Protein AF-A0A533WZ57-F1 (afdb_monomer_lite)

Radius of gyration: 39.85 Å; chains: 1; bounding box: 89×53×100 Å

Structure (mmCIF, N/CA/C/O backbone):
data_AF-A0A533WZ57-F1
#
_entry.id   AF-A0A533WZ57-F1
#
loop_
_atom_site.group_PDB
_atom_site.id
_atom_site.type_symbol
_atom_site.label_atom_id
_atom_site.label_alt_id
_atom_site.label_comp_id
_atom_site.label_asym_id
_atom_site.label_entity_id
_atom_site.label_seq_id
_atom_site.pdbx_PDB_ins_code
_atom_site.Cartn_x
_atom_site.Cartn_y
_atom_site.Cartn_z
_atom_site.occupancy
_atom_site.B_iso_or_equiv
_atom_site.auth_seq_id
_atom_site.auth_comp_id
_atom_site.auth_asym_id
_atom_site.auth_atom_id
_atom_site.pdbx_PDB_model_num
ATOM 1 N N . MET A 1 1 ? -12.011 -27.201 -66.654 1.00 45.84 1 MET A N 1
ATOM 2 C CA . MET A 1 1 ? -12.816 -26.398 -65.705 1.00 45.84 1 MET A CA 1
ATOM 3 C C . MET A 1 1 ? -12.601 -26.905 -64.277 1.00 45.84 1 MET A C 1
ATOM 5 O O . MET A 1 1 ? -13.487 -27.532 -63.718 1.00 45.84 1 MET A O 1
ATOM 9 N N . SER A 1 2 ? -11.417 -26.709 -63.690 1.00 48.34 2 SER A N 1
ATOM 10 C CA . SER A 1 2 ? -11.127 -27.267 -62.351 1.00 48.34 2 SER A CA 1
ATOM 11 C C . SER A 1 2 ? -10.114 -26.475 -61.516 1.00 48.34 2 SER A C 1
ATOM 13 O O . SER A 1 2 ? -9.868 -26.845 -60.375 1.00 48.34 2 SER A O 1
ATOM 15 N N . ALA A 1 3 ? -9.565 -25.366 -62.024 1.00 49.75 3 ALA A N 1
ATOM 16 C CA . ALA A 1 3 ? -8.555 -24.583 -61.303 1.00 49.75 3 ALA A CA 1
ATOM 17 C C . ALA A 1 3 ? -9.114 -23.351 -60.558 1.00 49.75 3 ALA A C 1
ATOM 19 O O . ALA A 1 3 ? -8.434 -22.805 -59.697 1.00 49.75 3 ALA A O 1
ATOM 20 N N . GLU A 1 4 ? -10.351 -22.923 -60.831 1.00 46.50 4 GLU A N 1
ATOM 21 C CA . GLU A 1 4 ? -10.874 -21.643 -60.314 1.00 46.50 4 GLU A CA 1
ATOM 22 C C . GLU A 1 4 ? -11.663 -21.770 -58.996 1.00 46.50 4 GLU A C 1
ATOM 24 O O . GLU A 1 4 ? -11.779 -20.804 -58.246 1.00 46.50 4 GLU A O 1
ATOM 29 N N . PHE A 1 5 ? -12.126 -22.972 -58.631 1.00 45.19 5 PHE A N 1
ATOM 30 C CA . PHE A 1 5 ? -12.874 -23.195 -57.382 1.00 45.19 5 PHE A CA 1
ATOM 31 C C . PHE A 1 5 ? -11.985 -23.390 -56.142 1.00 45.19 5 PHE A C 1
ATOM 33 O O . PHE A 1 5 ? -12.458 -23.237 -55.016 1.00 45.19 5 PHE A O 1
ATOM 40 N N . ALA A 1 6 ? -10.693 -23.681 -56.318 1.00 48.91 6 ALA A N 1
ATOM 41 C CA . ALA A 1 6 ? -9.772 -23.899 -55.199 1.00 48.91 6 ALA A CA 1
ATOM 42 C C . ALA A 1 6 ? -9.337 -22.589 -54.509 1.00 48.91 6 ALA A C 1
ATOM 44 O O . ALA A 1 6 ? -9.026 -22.589 -53.320 1.00 48.91 6 ALA A O 1
ATOM 45 N N . ILE A 1 7 ? -9.358 -21.458 -55.223 1.00 49.91 7 ILE A N 1
ATOM 46 C CA . ILE A 1 7 ? -8.881 -20.166 -54.700 1.00 49.91 7 ILE A CA 1
ATOM 47 C C . ILE A 1 7 ? -9.955 -19.475 -53.836 1.00 49.91 7 ILE A C 1
ATOM 49 O O . ILE A 1 7 ? -9.633 -18.764 -52.886 1.00 49.91 7 ILE A O 1
ATOM 53 N N . ILE A 1 8 ? -11.240 -19.743 -54.090 1.00 49.16 8 ILE A N 1
ATOM 54 C CA . ILE A 1 8 ? -12.362 -19.111 -53.372 1.00 49.16 8 ILE A CA 1
ATOM 55 C C . ILE A 1 8 ? -12.674 -19.828 -52.042 1.00 49.16 8 ILE A C 1
ATOM 57 O O . ILE A 1 8 ? -13.099 -19.189 -51.084 1.00 49.16 8 ILE A O 1
ATOM 61 N N . ALA A 1 9 ? -12.393 -21.130 -51.922 1.00 50.00 9 ALA A N 1
ATOM 62 C CA . ALA A 1 9 ? -12.595 -21.867 -50.669 1.00 50.00 9 ALA A CA 1
ATOM 63 C C . ALA A 1 9 ? -11.507 -21.586 -49.605 1.00 50.00 9 ALA A C 1
ATOM 65 O O . ALA A 1 9 ? -11.772 -21.692 -48.407 1.00 50.00 9 ALA A O 1
ATOM 66 N N . GLY A 1 10 ? -10.295 -21.188 -50.016 1.00 48.03 10 GLY A N 1
ATOM 67 C CA . GLY A 1 10 ? -9.185 -20.883 -49.100 1.00 48.03 10 GLY A CA 1
ATOM 68 C C . GLY A 1 10 ? -9.279 -19.514 -48.408 1.00 48.03 10 GLY A C 1
ATOM 69 O O . GLY A 1 10 ? -8.787 -19.347 -47.291 1.00 48.03 10 GLY A O 1
ATOM 70 N N . SER A 1 11 ? -9.950 -18.536 -49.025 1.00 52.53 11 SER A N 1
ATOM 71 C CA . SER A 1 11 ? -10.064 -17.169 -48.491 1.00 52.53 11 SER A CA 1
ATOM 72 C C . SER A 1 11 ? -11.026 -17.064 -47.300 1.00 52.53 11 SER A C 1
ATOM 74 O O . SER A 1 11 ? -10.802 -16.255 -46.397 1.00 52.53 11 SER A O 1
ATOM 76 N N . SER A 1 12 ? -12.048 -17.923 -47.228 1.00 54.62 12 SER A N 1
ATOM 77 C CA . SER A 1 12 ? -13.029 -17.915 -46.134 1.00 54.62 12 SER A CA 1
ATOM 78 C C . SER A 1 12 ? -12.450 -18.431 -44.807 1.00 54.62 12 SER A C 1
ATOM 80 O O . SER A 1 12 ? -12.807 -17.924 -43.742 1.00 54.62 12 SER A O 1
ATOM 82 N N . LEU A 1 13 ? -11.514 -19.390 -44.851 1.00 53.75 13 LEU A N 1
ATOM 83 C CA . LEU A 1 13 ? -10.827 -19.893 -43.655 1.00 53.75 13 LEU A CA 1
ATOM 84 C C . LEU A 1 13 ? -9.793 -18.876 -43.138 1.00 53.75 13 LEU A C 1
ATOM 86 O O . LEU A 1 13 ? -9.717 -18.632 -41.935 1.00 53.75 13 LEU A O 1
ATOM 90 N N . ALA A 1 14 ? -9.066 -18.206 -44.042 1.00 57.91 14 ALA A N 1
ATOM 91 C CA . ALA A 1 14 ? -8.147 -17.121 -43.689 1.00 57.91 14 ALA A CA 1
ATOM 92 C C . ALA A 1 14 ? -8.884 -15.900 -43.101 1.00 57.91 14 ALA A C 1
ATOM 94 O O . ALA A 1 14 ? -8.442 -15.333 -42.100 1.00 57.91 14 ALA A O 1
ATOM 95 N N . GLY A 1 15 ? -10.043 -15.536 -43.663 1.00 58.50 15 GLY A N 1
ATOM 96 C CA . GLY A 1 15 ? -10.896 -14.461 -43.148 1.00 58.50 15 GLY A CA 1
ATOM 97 C C . GLY A 1 15 ? -11.454 -14.749 -41.751 1.00 58.50 15 GLY A C 1
ATOM 98 O O . GLY A 1 15 ? -11.427 -13.869 -40.891 1.00 58.50 15 GLY A O 1
ATOM 99 N N . ALA A 1 16 ? -11.882 -15.988 -41.482 1.00 59.47 16 ALA A N 1
ATOM 100 C CA . ALA A 1 16 ? -12.383 -16.398 -40.168 1.00 59.47 16 ALA A CA 1
ATOM 101 C C . ALA A 1 16 ? -11.280 -16.425 -39.092 1.00 59.47 16 ALA A C 1
ATOM 103 O O . ALA A 1 16 ? -11.490 -15.940 -37.978 1.00 59.47 16 ALA A O 1
ATOM 104 N N . ILE A 1 17 ? -10.082 -16.919 -39.429 1.00 58.59 17 ILE A N 1
ATOM 105 C CA . ILE A 1 17 ? -8.918 -16.901 -38.525 1.00 58.59 17 ILE A CA 1
ATOM 106 C C . ILE A 1 17 ? -8.473 -15.452 -38.255 1.00 58.59 17 ILE A C 1
ATOM 108 O O . ILE A 1 17 ? -8.195 -15.093 -37.109 1.00 58.59 17 ILE A O 1
ATOM 112 N N . SER A 1 18 ? -8.478 -14.591 -39.279 1.00 58.66 18 SER A N 1
ATOM 113 C CA . SER A 1 18 ? -8.131 -13.173 -39.141 1.00 58.66 18 SER A CA 1
ATOM 114 C C . SER A 1 18 ? -9.162 -12.400 -38.309 1.00 58.66 18 SER A C 1
ATOM 116 O O . SER A 1 18 ? -8.784 -11.588 -37.465 1.00 58.66 18 S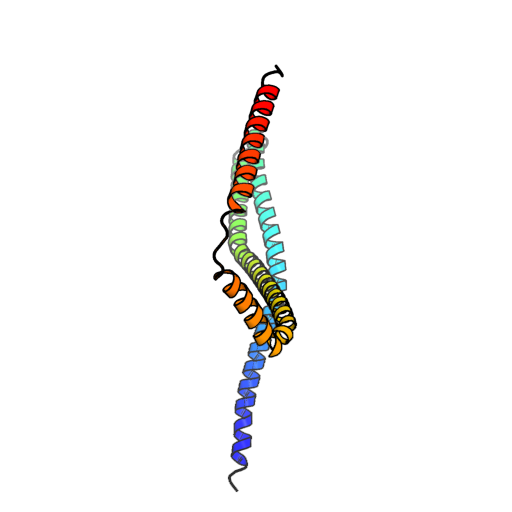ER A O 1
ATOM 118 N N . ALA A 1 19 ? -10.459 -12.677 -38.470 1.00 61.53 19 ALA A N 1
ATOM 119 C CA . ALA A 1 19 ? -11.512 -12.078 -37.651 1.00 61.53 19 ALA A CA 1
ATOM 120 C C . ALA A 1 19 ? -11.408 -12.512 -36.180 1.00 61.53 19 ALA A C 1
ATOM 122 O O . ALA A 1 19 ? -11.445 -11.662 -35.291 1.00 61.53 19 ALA A O 1
ATOM 123 N N . ALA A 1 20 ? -11.175 -13.803 -35.914 1.00 64.81 20 ALA A N 1
ATOM 124 C CA . ALA A 1 20 ? -10.957 -14.306 -34.557 1.00 64.81 20 ALA A CA 1
ATOM 125 C C . ALA A 1 20 ? -9.706 -13.685 -33.903 1.00 64.81 20 ALA A C 1
ATOM 127 O O . ALA A 1 20 ? -9.715 -13.354 -32.712 1.00 64.81 20 ALA A O 1
ATOM 128 N N . PHE A 1 21 ? -8.640 -13.462 -34.680 1.00 67.31 21 PHE A N 1
ATOM 129 C CA . PHE A 1 21 ? -7.423 -12.796 -34.217 1.00 67.31 21 PHE A CA 1
ATOM 130 C C . PHE A 1 21 ? -7.644 -11.300 -33.926 1.00 67.31 21 PHE A C 1
ATOM 132 O O . PHE A 1 21 ? -7.247 -10.820 -32.861 1.00 67.31 21 PHE A O 1
ATOM 139 N N . ILE A 1 22 ? -8.348 -10.572 -34.802 1.00 70.50 22 ILE A N 1
ATOM 140 C CA . ILE A 1 22 ? -8.711 -9.155 -34.602 1.00 70.50 22 ILE A CA 1
ATOM 141 C C . ILE A 1 22 ? -9.661 -8.995 -33.402 1.00 70.50 22 ILE A C 1
ATOM 143 O O . ILE A 1 22 ? -9.507 -8.076 -32.589 1.00 70.50 22 ILE A O 1
ATOM 147 N N . GLU A 1 23 ? -10.613 -9.911 -33.217 1.00 67.56 23 GLU A N 1
ATOM 148 C CA . GLU A 1 23 ? -11.517 -9.906 -32.066 1.00 67.56 23 GLU A CA 1
ATOM 149 C C . GLU A 1 23 ? -10.766 -10.195 -30.755 1.00 67.56 23 GLU A C 1
ATOM 151 O O . GLU A 1 23 ? -11.017 -9.561 -29.727 1.00 67.56 23 GLU A O 1
ATOM 156 N N . ARG A 1 24 ? -9.792 -11.113 -30.766 1.00 70.06 24 ARG A N 1
ATOM 157 C CA . ARG A 1 24 ? -8.932 -11.377 -29.602 1.00 70.06 24 ARG A CA 1
ATOM 158 C C . ARG A 1 24 ? -8.034 -10.179 -29.279 1.00 70.06 24 ARG A C 1
AT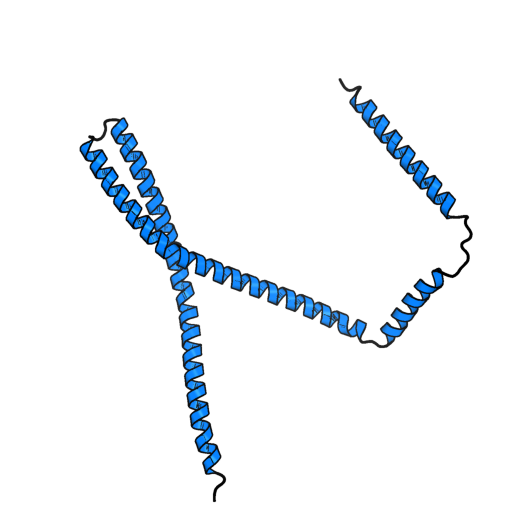OM 160 O O . ARG A 1 24 ? -7.938 -9.787 -28.118 1.00 70.06 24 ARG A O 1
ATOM 167 N N . MET A 1 25 ? -7.447 -9.542 -30.288 1.00 69.00 25 MET A N 1
ATOM 168 C CA . MET A 1 25 ? -6.566 -8.383 -30.111 1.00 69.00 25 MET A CA 1
ATOM 169 C C . MET A 1 25 ? -7.328 -7.139 -29.627 1.00 69.00 25 MET A C 1
ATOM 171 O O . MET A 1 25 ? -6.874 -6.431 -28.726 1.00 69.00 25 MET A O 1
ATOM 175 N N . SER A 1 26 ? -8.530 -6.893 -30.156 1.00 68.62 26 SER A N 1
ATOM 176 C CA . SER A 1 26 ? -9.387 -5.791 -29.701 1.00 68.62 26 SER A CA 1
ATOM 177 C C . SER A 1 26 ? -9.902 -5.995 -28.269 1.00 68.62 26 SER A C 1
ATOM 179 O O . SER A 1 26 ? -9.993 -5.021 -27.516 1.00 68.62 26 SER A O 1
ATOM 181 N N . ARG A 1 27 ? -10.165 -7.243 -27.847 1.00 67.88 27 ARG A N 1
ATOM 182 C CA . ARG A 1 27 ? -10.477 -7.589 -26.448 1.00 67.88 27 ARG A CA 1
ATOM 183 C C . ARG A 1 27 ? -9.308 -7.292 -25.513 1.00 67.88 27 ARG A C 1
ATOM 185 O O . ARG A 1 27 ? -9.513 -6.612 -24.510 1.00 67.88 27 ARG A O 1
ATOM 192 N N . LEU A 1 28 ? -8.092 -7.706 -25.867 1.00 66.75 28 LEU A N 1
ATOM 193 C CA . LEU A 1 28 ? -6.883 -7.405 -25.088 1.00 66.75 28 LEU A CA 1
ATOM 194 C C . LEU A 1 28 ? -6.654 -5.891 -24.959 1.00 66.75 28 LEU A C 1
ATOM 196 O O . LEU A 1 28 ? -6.462 -5.392 -23.852 1.00 66.75 28 LEU A O 1
ATOM 200 N N . ARG A 1 29 ? -6.814 -5.140 -26.057 1.00 62.50 29 ARG A N 1
ATOM 201 C CA . ARG A 1 29 ? -6.693 -3.671 -26.065 1.00 62.50 29 ARG A CA 1
ATOM 202 C C . ARG A 1 29 ? -7.796 -2.973 -25.245 1.00 62.50 29 ARG A C 1
ATOM 204 O O . ARG A 1 29 ? -7.555 -1.925 -24.648 1.00 62.50 29 ARG A O 1
ATOM 211 N N . ARG A 1 30 ? -9.017 -3.529 -25.176 1.00 61.22 30 ARG A N 1
ATOM 212 C CA . ARG A 1 30 ? -10.096 -3.023 -24.294 1.00 61.22 30 ARG A CA 1
ATOM 213 C C . ARG A 1 30 ? -9.830 -3.314 -22.821 1.00 61.22 30 ARG A C 1
ATOM 215 O O . ARG A 1 30 ? -10.096 -2.444 -21.996 1.00 61.22 30 ARG A O 1
ATOM 222 N N . ILE A 1 31 ? -9.331 -4.506 -22.495 1.00 60.25 31 ILE A N 1
ATOM 223 C CA . ILE A 1 31 ? -8.927 -4.863 -21.129 1.00 60.25 31 ILE A CA 1
ATOM 224 C C . ILE A 1 31 ? -7.832 -3.893 -20.687 1.00 60.25 31 ILE A C 1
ATOM 226 O O . ILE A 1 31 ? -7.977 -3.235 -19.663 1.00 60.25 31 ILE A O 1
ATOM 230 N N . GLU A 1 32 ? -6.821 -3.684 -21.525 1.00 58.75 32 GLU A N 1
ATOM 231 C CA . GLU A 1 32 ? -5.729 -2.753 -21.261 1.00 58.75 32 GLU A CA 1
ATOM 232 C C . GLU A 1 32 ? -6.182 -1.302 -21.063 1.00 58.75 32 GLU A C 1
ATOM 234 O O . GLU A 1 32 ? -5.651 -0.641 -20.185 1.00 58.75 32 GLU A O 1
ATOM 239 N N . LYS A 1 33 ? -7.196 -0.806 -21.788 1.00 59.16 33 LYS A N 1
ATOM 240 C CA . LYS A 1 33 ? -7.756 0.546 -21.566 1.00 59.16 33 LYS A CA 1
ATOM 241 C C . LYS A 1 33 ? -8.662 0.668 -20.334 1.00 59.16 33 LYS A C 1
ATOM 243 O O . LYS A 1 33 ? -8.849 1.774 -19.832 1.00 59.16 33 LYS A O 1
ATOM 248 N N . ARG A 1 34 ? -9.260 -0.428 -19.856 1.00 56.25 34 ARG A N 1
ATOM 249 C CA . ARG A 1 34 ? -10.123 -0.434 -18.655 1.00 56.25 34 ARG A CA 1
ATOM 250 C C . ARG A 1 34 ? -9.320 -0.566 -17.361 1.00 56.25 34 ARG A C 1
ATOM 252 O O . ARG A 1 34 ? -9.676 0.060 -16.369 1.00 56.25 34 ARG A O 1
ATOM 259 N N . GLN A 1 35 ? -8.224 -1.315 -17.403 1.00 58.00 35 GLN A N 1
ATOM 260 C CA . GLN A 1 35 ? -7.294 -1.504 -16.288 1.00 58.00 35 GLN A CA 1
ATOM 261 C C . GLN A 1 35 ? -6.774 -0.187 -15.668 1.00 58.00 35 GLN A C 1
ATOM 263 O O . GLN A 1 35 ? -6.941 -0.047 -14.465 1.00 58.00 35 GLN A O 1
ATOM 268 N N . PRO A 1 36 ? -6.272 0.829 -16.406 1.00 58.34 36 PRO A N 1
ATOM 269 C CA . PRO A 1 36 ? -5.705 2.044 -15.807 1.00 58.34 36 PRO A CA 1
ATOM 270 C C . PRO A 1 36 ? -6.715 2.854 -14.985 1.00 58.34 36 PRO A C 1
ATOM 272 O O . PRO A 1 36 ? -6.347 3.492 -14.005 1.00 58.34 36 PRO A O 1
ATOM 275 N N . LYS A 1 37 ? -8.003 2.812 -15.358 1.00 61.72 37 LYS A N 1
ATOM 276 C CA . LYS A 1 37 ? -9.075 3.477 -14.600 1.00 61.72 37 LYS A CA 1
ATOM 277 C C . LYS A 1 37 ? -9.430 2.721 -13.320 1.00 61.72 37 LYS A C 1
ATOM 279 O O . LYS A 1 37 ? -9.725 3.348 -12.309 1.00 61.72 37 LYS A O 1
ATOM 284 N N . LEU A 1 38 ? -9.406 1.385 -13.361 1.00 62.59 38 LEU A N 1
ATOM 285 C CA . LEU A 1 38 ? -9.604 0.568 -12.162 1.00 62.59 38 LEU A CA 1
ATOM 286 C C . LEU A 1 38 ? -8.422 0.699 -11.198 1.00 62.59 38 LEU A C 1
ATOM 288 O O . LEU A 1 38 ? -8.632 0.730 -9.994 1.00 62.59 38 LEU A O 1
ATOM 292 N N . THR A 1 39 ? -7.196 0.808 -11.705 1.00 70.94 39 THR A N 1
ATOM 293 C CA . THR A 1 39 ? -5.998 0.870 -10.861 1.00 70.94 39 THR A CA 1
ATOM 294 C C . THR A 1 39 ? -5.847 2.222 -10.173 1.00 70.94 39 THR A C 1
ATOM 296 O O . THR A 1 39 ? -5.494 2.258 -9.000 1.00 70.94 39 THR A O 1
ATOM 299 N N . SER A 1 40 ? -6.178 3.338 -10.837 1.00 77.56 40 SER A N 1
ATOM 300 C CA . SER A 1 40 ? -6.206 4.651 -10.173 1.00 77.56 40 SER A CA 1
ATOM 301 C C . SER A 1 40 ? -7.266 4.714 -9.071 1.00 77.56 40 SER A C 1
ATOM 303 O O . SER A 1 40 ? -7.007 5.256 -7.999 1.00 77.56 40 SER A O 1
ATOM 305 N N . ALA A 1 41 ? -8.441 4.123 -9.316 1.00 84.81 41 ALA A N 1
ATOM 306 C CA . ALA A 1 41 ? -9.499 4.017 -8.318 1.00 84.81 41 ALA A CA 1
ATOM 307 C C . ALA A 1 41 ? -9.060 3.134 -7.136 1.00 84.81 41 ALA A C 1
ATOM 309 O O . ALA A 1 41 ? -9.164 3.564 -5.989 1.00 84.81 41 ALA A O 1
ATOM 310 N N . ALA A 1 42 ? -8.466 1.969 -7.417 1.00 85.94 42 ALA A N 1
ATOM 311 C CA . ALA A 1 42 ? -7.925 1.066 -6.403 1.00 85.94 42 ALA A CA 1
ATOM 312 C C . ALA A 1 42 ? -6.845 1.736 -5.540 1.00 85.94 42 ALA A C 1
ATOM 314 O O . ALA A 1 42 ? -6.859 1.581 -4.324 1.00 85.94 42 ALA A O 1
ATOM 315 N N . ARG A 1 43 ? -5.950 2.541 -6.134 1.00 87.06 43 ARG A N 1
ATOM 316 C CA . ARG A 1 43 ? -4.959 3.331 -5.382 1.00 87.06 43 ARG A CA 1
ATOM 317 C C . ARG A 1 43 ? -5.631 4.338 -4.446 1.00 87.06 43 ARG A C 1
ATOM 319 O O . ARG A 1 43 ? -5.290 4.399 -3.269 1.00 87.06 43 ARG A O 1
ATOM 326 N N . SER A 1 44 ? -6.595 5.115 -4.945 1.00 90.50 44 SER A N 1
ATOM 327 C CA . SER A 1 44 ? -7.299 6.104 -4.113 1.00 90.50 44 SER A CA 1
ATOM 328 C C . SER A 1 44 ? -8.096 5.460 -2.977 1.00 90.50 44 SER A C 1
ATOM 330 O O . SER A 1 44 ? -8.090 5.960 -1.854 1.00 90.50 44 SER A O 1
ATOM 332 N N . GLU A 1 45 ? -8.729 4.319 -3.245 1.00 93.12 45 GLU A N 1
ATOM 333 C CA . GLU A 1 45 ? -9.478 3.565 -2.247 1.00 93.12 45 GLU A CA 1
ATOM 334 C C . GLU A 1 45 ? -8.537 2.935 -1.210 1.00 93.12 45 GLU A C 1
ATOM 336 O O . GLU A 1 45 ? -8.810 3.022 -0.016 1.00 93.12 45 GLU A O 1
ATOM 341 N N . LEU A 1 46 ? -7.380 2.406 -1.624 1.00 94.31 46 LEU A N 1
ATOM 342 C CA . LEU A 1 46 ? -6.360 1.887 -0.709 1.00 94.31 46 LEU A CA 1
ATOM 343 C C . LEU A 1 46 ? -5.853 2.972 0.247 1.00 94.31 46 LEU A C 1
ATOM 345 O O . LEU A 1 46 ? -5.757 2.731 1.450 1.00 94.31 46 LEU A O 1
ATOM 349 N N . LEU A 1 47 ? -5.586 4.179 -0.261 1.00 94.44 47 LEU A N 1
ATOM 350 C CA . LEU A 1 47 ? -5.192 5.319 0.573 1.00 94.44 47 LEU A CA 1
ATOM 351 C C . LEU A 1 47 ? -6.293 5.705 1.568 1.00 94.44 47 LEU A C 1
ATOM 353 O O . LEU A 1 47 ? -5.998 5.946 2.739 1.00 94.44 47 LEU A O 1
ATOM 357 N N . SER A 1 48 ? -7.555 5.706 1.129 1.00 96.75 48 SER A N 1
ATOM 358 C CA . SER A 1 48 ? -8.701 5.938 2.014 1.00 96.75 48 SER A CA 1
ATOM 359 C C . SER A 1 48 ? -8.785 4.882 3.118 1.00 96.75 48 SER A C 1
ATOM 361 O O . SER A 1 48 ? -8.924 5.223 4.291 1.00 96.75 48 SER A O 1
ATOM 363 N N . LEU A 1 49 ? -8.637 3.599 2.775 1.00 97.25 49 LEU A N 1
ATOM 364 C CA . LEU A 1 49 ? -8.679 2.496 3.738 1.00 97.25 49 LEU A CA 1
ATOM 365 C C . LEU A 1 49 ? -7.521 2.557 4.743 1.00 97.25 49 LEU A C 1
ATOM 367 O O . LEU A 1 49 ? -7.729 2.313 5.931 1.00 97.25 49 LEU A O 1
ATOM 371 N N . LEU A 1 50 ? -6.312 2.908 4.296 1.00 97.12 50 LEU A N 1
ATOM 372 C CA . LEU A 1 50 ? -5.160 3.110 5.180 1.00 97.12 50 LEU A CA 1
ATOM 373 C C . LEU A 1 50 ? -5.388 4.281 6.142 1.00 97.12 50 LEU A C 1
ATOM 375 O O . LEU A 1 50 ? -5.083 4.169 7.331 1.00 97.12 50 LEU A O 1
ATOM 379 N N . PHE A 1 51 ? -5.972 5.377 5.656 1.00 98.00 51 PHE A N 1
ATOM 380 C CA . PHE A 1 51 ? -6.353 6.504 6.501 1.00 98.00 51 PHE A CA 1
ATOM 381 C C . PHE A 1 51 ? -7.413 6.103 7.536 1.00 98.00 51 PHE A C 1
ATOM 383 O O . PHE 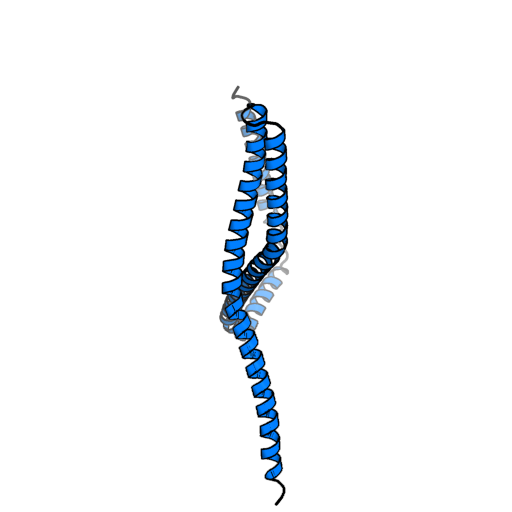A 1 51 ? -7.250 6.374 8.725 1.00 98.00 51 PHE A O 1
ATOM 390 N N . GLU A 1 52 ? -8.460 5.387 7.121 1.00 97.81 52 GLU A N 1
ATOM 391 C CA . GLU A 1 52 ? -9.491 4.884 8.032 1.00 97.81 52 GLU A CA 1
ATOM 392 C C . GLU A 1 52 ? -8.938 3.909 9.076 1.00 97.81 52 GLU A C 1
ATOM 394 O O . GLU A 1 52 ? -9.366 3.946 10.232 1.00 97.81 52 GLU A O 1
ATOM 399 N N . LYS A 1 53 ? -7.978 3.057 8.693 1.00 98.06 53 LYS A N 1
ATOM 400 C CA . LYS A 1 53 ? -7.279 2.153 9.616 1.00 98.06 53 LYS A CA 1
ATOM 401 C C . LYS A 1 53 ? -6.530 2.954 10.674 1.00 98.06 53 LYS A C 1
ATOM 403 O O . LYS A 1 53 ? -6.645 2.648 11.858 1.00 98.06 53 LYS A O 1
ATOM 408 N N . ASN A 1 54 ? -5.797 3.986 10.263 1.00 98.00 54 ASN A N 1
ATOM 409 C CA . ASN A 1 54 ? -5.076 4.856 11.189 1.00 98.00 54 ASN A CA 1
ATOM 410 C C . ASN A 1 54 ? -6.039 5.587 12.131 1.00 98.00 54 ASN A C 1
ATOM 412 O O . ASN A 1 54 ? -5.811 5.598 13.337 1.00 98.00 54 ASN A O 1
ATOM 416 N N . LEU A 1 55 ? -7.154 6.099 11.606 1.00 98.12 55 LEU A N 1
ATOM 417 C CA . LEU A 1 55 ? -8.187 6.754 12.407 1.00 98.12 55 LEU A CA 1
ATOM 418 C C . LEU A 1 55 ? -8.832 5.794 13.420 1.00 98.12 55 LEU A C 1
ATOM 420 O O . LEU A 1 55 ? -9.094 6.178 14.557 1.00 98.12 55 LEU A O 1
ATOM 424 N N . ALA A 1 56 ? -9.085 4.539 13.036 1.00 97.88 56 ALA A N 1
ATOM 425 C CA . ALA A 1 56 ? -9.608 3.520 13.945 1.00 97.88 56 ALA A CA 1
ATOM 426 C C . ALA A 1 56 ? -8.593 3.147 15.041 1.00 97.88 56 ALA A C 1
ATOM 428 O O . ALA A 1 56 ? -8.976 3.031 16.205 1.00 97.88 56 ALA A O 1
ATOM 429 N N . SER A 1 57 ? -7.307 3.025 14.699 1.00 97.88 57 SER A N 1
ATOM 430 C CA . SER A 1 57 ? -6.228 2.828 15.677 1.00 97.88 57 SER A CA 1
ATOM 431 C C . SER A 1 57 ? -6.123 4.000 16.655 1.00 97.88 57 SER A C 1
ATOM 433 O O . SER A 1 57 ? -6.028 3.794 17.861 1.00 97.88 57 SER A O 1
ATOM 435 N N . GLU A 1 58 ? -6.197 5.234 16.158 1.00 98.31 58 GLU A N 1
ATOM 436 C CA . GLU A 1 58 ? -6.189 6.434 16.997 1.00 98.31 58 GLU A CA 1
ATOM 437 C C . GLU A 1 58 ? -7.415 6.483 17.916 1.00 98.31 58 GLU A C 1
ATOM 439 O O . GLU A 1 58 ? -7.306 6.819 19.096 1.00 98.31 58 GLU A O 1
ATOM 444 N N . ALA A 1 59 ? -8.585 6.089 17.406 1.00 98.12 59 ALA A N 1
ATOM 445 C CA . ALA A 1 59 ? -9.790 5.998 18.212 1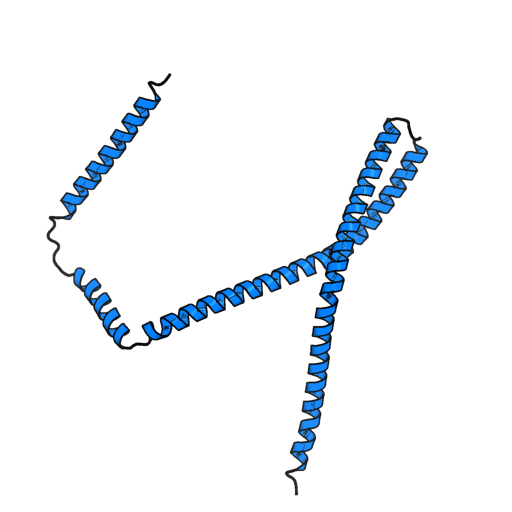.00 98.12 59 ALA A CA 1
ATOM 446 C C . ALA A 1 59 ? -9.614 5.012 19.375 1.00 98.12 59 ALA A C 1
ATOM 448 O O . ALA A 1 59 ? -9.989 5.358 20.491 1.00 98.12 59 ALA A O 1
ATOM 449 N N . ILE A 1 60 ? -8.995 3.843 19.149 1.00 98.06 60 ILE A N 1
ATOM 450 C CA . ILE A 1 60 ? -8.657 2.874 20.209 1.00 98.06 60 ILE A CA 1
ATOM 451 C C . ILE A 1 60 ? -7.790 3.528 21.289 1.00 98.06 60 ILE A C 1
ATOM 453 O O . ILE A 1 60 ? -8.113 3.412 22.472 1.00 98.06 60 ILE A O 1
ATOM 457 N N . THR A 1 61 ? -6.740 4.255 20.902 1.00 98.12 61 THR A N 1
ATOM 458 C CA . THR A 1 61 ? -5.890 4.996 21.848 1.00 98.12 61 THR A CA 1
ATOM 459 C C . THR A 1 61 ? -6.715 5.982 22.675 1.00 98.12 61 THR A C 1
ATOM 461 O O . THR A 1 61 ? -6.655 5.957 23.905 1.00 98.12 61 THR A O 1
ATOM 464 N N . ARG A 1 62 ? -7.587 6.766 22.028 1.00 97.94 62 ARG A N 1
ATOM 465 C CA . ARG A 1 62 ? -8.480 7.712 22.718 1.00 97.94 62 ARG A CA 1
ATOM 466 C C . ARG A 1 62 ? -9.471 7.030 23.660 1.00 97.94 62 ARG A C 1
ATOM 468 O O . ARG A 1 62 ? -9.801 7.598 24.699 1.00 97.94 62 ARG A O 1
ATOM 475 N N . VAL A 1 63 ? -9.944 5.822 23.339 1.00 98.06 63 VAL A N 1
ATOM 476 C CA . VAL A 1 63 ? -10.789 5.034 24.256 1.00 98.06 63 VAL A CA 1
ATOM 477 C C . VAL A 1 63 ? -10.024 4.715 25.541 1.00 98.06 63 VAL A C 1
ATOM 479 O O . VAL A 1 63 ? -10.562 4.878 26.638 1.00 98.06 63 VAL A O 1
ATOM 482 N N . TYR A 1 64 ? -8.764 4.289 25.422 1.00 97.94 64 TYR A N 1
ATOM 483 C CA . TYR A 1 64 ? -7.923 4.016 26.587 1.00 97.94 64 TYR A CA 1
ATOM 484 C C . TYR A 1 64 ? -7.657 5.276 27.413 1.00 97.94 64 TYR A C 1
ATOM 486 O O . TYR A 1 64 ? -7.792 5.234 28.634 1.00 97.94 64 TYR A O 1
ATOM 494 N N . GLU A 1 65 ? -7.334 6.396 26.769 1.00 97.69 65 GLU A N 1
ATOM 495 C CA . GLU A 1 65 ? -7.120 7.684 27.442 1.00 97.69 65 GLU A CA 1
ATOM 496 C C . GLU A 1 65 ? -8.376 8.164 28.182 1.00 97.69 65 GLU A C 1
ATOM 498 O O . GLU A 1 65 ? -8.305 8.573 29.341 1.00 97.69 65 GLU A O 1
ATOM 503 N N . ALA A 1 66 ? -9.548 8.069 27.549 1.00 97.69 66 ALA A N 1
ATOM 504 C CA . ALA A 1 66 ? -10.816 8.459 28.160 1.00 97.69 66 ALA A CA 1
ATOM 505 C C . ALA A 1 66 ? -11.168 7.588 29.374 1.00 97.69 66 ALA A C 1
ATOM 507 O O . ALA A 1 66 ? -11.684 8.105 30.366 1.00 97.69 66 ALA A O 1
ATOM 508 N N . SER A 1 67 ? -10.865 6.287 29.317 1.00 96.56 67 SER A N 1
ATOM 509 C CA . SER A 1 67 ? -11.052 5.381 30.453 1.00 96.56 67 SER A CA 1
ATOM 510 C C . SER A 1 67 ? -10.092 5.695 31.602 1.00 96.56 67 SER A C 1
ATOM 512 O O . SER A 1 67 ? -10.517 5.661 32.752 1.00 96.56 67 SER A O 1
ATOM 514 N N . GLN A 1 68 ? -8.829 6.030 31.312 1.00 96.81 68 GLN A N 1
ATOM 515 C CA . GLN A 1 68 ? -7.853 6.437 32.334 1.00 96.81 68 GLN A CA 1
ATOM 516 C C . GLN A 1 68 ? -8.231 7.763 33.000 1.00 96.81 68 GLN A C 1
ATOM 518 O O . GLN A 1 68 ? -8.035 7.934 34.198 1.00 96.81 68 GLN A O 1
ATOM 523 N N . ALA A 1 69 ? -8.816 8.685 32.235 1.00 97.31 69 ALA A N 1
ATOM 524 C CA . ALA A 1 69 ? -9.335 9.951 32.741 1.00 97.31 69 ALA A CA 1
ATOM 525 C C . ALA A 1 69 ? -10.716 9.826 33.420 1.00 97.31 69 ALA A C 1
ATOM 527 O O . ALA A 1 69 ? -11.341 10.850 33.696 1.00 97.31 69 ALA A O 1
ATOM 528 N N . SER A 1 70 ? -11.224 8.603 33.635 1.00 95.94 70 SER A N 1
ATOM 529 C CA . SER A 1 70 ? -12.551 8.319 34.207 1.00 95.94 70 SER A CA 1
ATOM 530 C C . SER A 1 70 ? -13.711 9.038 33.499 1.00 95.94 70 SER A C 1
ATOM 532 O O . SER A 1 70 ? -14.743 9.316 34.107 1.00 95.94 70 SER A O 1
ATOM 534 N N . ARG A 1 71 ? -13.556 9.356 32.204 1.00 96.88 71 ARG A N 1
ATOM 535 C CA . ARG A 1 71 ? -14.597 9.999 31.379 1.00 96.88 71 ARG A CA 1
ATOM 536 C C . ARG A 1 71 ? -15.618 9.000 30.836 1.00 96.88 71 ARG A C 1
ATOM 538 O O . ARG A 1 71 ? -16.695 9.412 30.420 1.00 96.88 71 ARG A O 1
ATOM 545 N N . ILE A 1 72 ? -15.261 7.717 30.802 1.00 96.81 72 ILE A N 1
ATOM 546 C CA . ILE A 1 72 ? -16.118 6.604 30.377 1.00 96.81 72 ILE A CA 1
ATOM 547 C C . ILE A 1 72 ? -15.994 5.446 31.369 1.00 96.81 72 ILE A C 1
ATOM 549 O O . ILE A 1 72 ? -14.922 5.238 31.944 1.00 96.81 72 ILE A O 1
ATOM 553 N N . ASP A 1 73 ? -17.074 4.683 31.540 1.00 97.00 73 ASP A N 1
ATOM 554 C CA . ASP A 1 73 ? -17.070 3.479 32.372 1.00 97.00 73 ASP A CA 1
ATOM 555 C C . ASP A 1 73 ? -16.392 2.292 31.658 1.00 97.00 73 ASP A C 1
ATOM 557 O O . ASP A 1 73 ? -16.209 2.273 30.435 1.00 97.00 73 ASP A O 1
ATOM 561 N N . ARG A 1 74 ? -16.023 1.263 32.428 1.00 96.25 74 ARG A N 1
ATOM 562 C CA . ARG A 1 74 ? -15.416 0.027 31.928 1.00 96.25 74 ARG A CA 1
ATOM 563 C C . ARG A 1 74 ? -16.280 -0.661 30.871 1.00 96.25 74 ARG A C 1
ATOM 565 O O . ARG A 1 74 ? -15.730 -1.152 29.887 1.00 96.25 74 ARG A O 1
ATOM 572 N N . LEU A 1 75 ? -17.600 -0.701 31.059 1.00 97.44 75 LEU A N 1
ATOM 573 C CA . LEU A 1 75 ? -18.496 -1.364 30.109 1.00 97.44 75 LEU A CA 1
ATOM 574 C C . LEU A 1 75 ? -18.512 -0.626 28.761 1.00 97.44 75 LEU A C 1
ATOM 576 O O . LEU A 1 75 ? -18.387 -1.254 27.707 1.00 97.44 75 LEU A O 1
ATOM 580 N N . ASP A 1 76 ? -18.568 0.707 28.796 1.00 96.81 76 ASP A N 1
ATOM 581 C CA . ASP A 1 76 ? -18.495 1.548 27.597 1.00 96.81 76 ASP A CA 1
ATOM 582 C C . ASP A 1 76 ? -17.147 1.411 26.890 1.00 96.81 76 ASP A C 1
ATOM 584 O O . ASP A 1 76 ? -17.103 1.273 25.664 1.00 96.81 76 ASP A O 1
ATOM 588 N N . ARG A 1 77 ? -16.049 1.380 27.654 1.00 97.81 77 ARG A N 1
ATOM 589 C CA . ARG A 1 77 ? -14.706 1.122 27.124 1.00 97.81 77 ARG A CA 1
ATOM 590 C C . ARG A 1 77 ? -14.659 -0.206 26.379 1.00 97.81 77 ARG A C 1
ATOM 592 O O . ARG A 1 77 ? -14.240 -0.237 25.225 1.00 97.81 77 ARG A O 1
ATOM 599 N N . ASP A 1 78 ? -15.082 -1.292 27.020 1.00 98.12 78 ASP A N 1
ATOM 600 C CA . ASP A 1 78 ? -14.985 -2.639 26.451 1.00 98.12 78 ASP A CA 1
ATOM 601 C C . ASP A 1 78 ? -15.845 -2.762 25.179 1.00 98.12 78 ASP A C 1
ATOM 603 O O . ASP A 1 78 ? -15.383 -3.289 24.163 1.00 98.12 78 ASP A O 1
ATOM 607 N N . ARG A 1 79 ? -17.046 -2.165 25.179 1.00 98.25 79 ARG A N 1
ATOM 608 C CA . ARG A 1 79 ? -17.913 -2.075 23.994 1.00 98.25 79 ARG A CA 1
ATOM 609 C C . ARG A 1 79 ? -17.261 -1.294 22.851 1.00 98.25 79 ARG A C 1
ATOM 611 O O . ARG A 1 79 ? -17.335 -1.709 21.692 1.00 98.25 79 ARG A O 1
ATOM 618 N N . LEU A 1 80 ? -16.653 -0.149 23.156 1.00 98.12 80 LEU A N 1
ATOM 619 C CA . LEU A 1 80 ? -16.057 0.727 22.152 1.00 98.12 80 LEU A CA 1
ATOM 620 C C . LEU A 1 80 ? -14.780 0.108 21.561 1.00 98.12 80 LEU A C 1
ATOM 622 O O . LEU A 1 80 ? -14.585 0.152 20.346 1.00 98.12 80 LEU A O 1
ATOM 626 N N . LEU A 1 81 ? -13.966 -0.545 22.396 1.00 98.19 81 LEU A N 1
ATOM 627 C CA . LEU A 1 81 ? -12.798 -1.309 21.957 1.00 98.19 81 LEU A CA 1
ATOM 628 C C . LEU A 1 81 ? -13.186 -2.476 21.049 1.00 98.19 81 LEU A C 1
ATOM 630 O O . LEU A 1 81 ? -12.536 -2.663 20.025 1.00 98.19 81 LEU A O 1
ATOM 634 N N . LEU A 1 82 ? -14.234 -3.236 21.387 1.00 98.31 82 LEU A N 1
ATOM 635 C CA . LEU A 1 82 ? -14.716 -4.329 20.536 1.00 98.31 82 LEU A CA 1
ATOM 636 C C . LEU A 1 82 ? -15.121 -3.807 19.151 1.00 98.31 82 LEU A C 1
ATOM 638 O O . LEU A 1 82 ? -14.623 -4.285 18.139 1.00 98.31 82 LEU A O 1
ATOM 642 N N . ARG A 1 83 ? -15.922 -2.734 19.107 1.00 98.31 83 ARG A N 1
ATOM 643 C CA . ARG A 1 83 ? -16.359 -2.116 17.847 1.00 98.31 83 ARG A CA 1
ATOM 644 C C . ARG A 1 83 ? -15.187 -1.659 16.975 1.00 98.31 83 ARG A C 1
ATOM 646 O O . ARG A 1 83 ? -15.218 -1.843 15.759 1.00 98.31 83 ARG A O 1
ATOM 653 N N . TYR A 1 84 ? -14.185 -1.009 17.568 1.00 98.44 84 TYR A N 1
ATOM 654 C CA . TYR A 1 84 ? -13.035 -0.535 16.800 1.00 98.44 84 TYR A CA 1
ATOM 655 C C . TYR A 1 84 ? -12.095 -1.666 16.386 1.00 98.44 84 TYR A C 1
ATOM 657 O O . TYR A 1 84 ? -11.521 -1.566 15.306 1.00 98.44 84 TYR A O 1
ATOM 665 N N . LYS A 1 85 ? -11.984 -2.744 17.172 1.00 97.88 85 LYS A N 1
ATOM 666 C CA . LYS A 1 85 ? -11.269 -3.966 16.770 1.00 97.88 85 LYS A CA 1
ATOM 667 C C . LYS A 1 85 ? -11.923 -4.619 15.556 1.00 97.88 85 LYS A C 1
ATOM 669 O O . LYS A 1 85 ? -11.249 -4.788 14.547 1.00 97.88 85 LYS A O 1
ATOM 674 N N . ASP A 1 86 ? -13.237 -4.838 15.595 1.00 98.31 86 ASP A N 1
ATOM 675 C CA . ASP A 1 86 ? -13.982 -5.403 14.461 1.00 98.31 86 ASP A CA 1
ATOM 676 C C . ASP A 1 86 ? -13.834 -4.532 13.201 1.00 98.31 86 ASP A C 1
ATOM 678 O O . ASP A 1 86 ? -13.638 -5.029 12.087 1.00 98.31 86 ASP A O 1
ATOM 682 N N . LYS A 1 87 ? -13.877 -3.199 13.370 1.00 97.81 87 LYS A N 1
ATOM 683 C CA . LYS A 1 87 ? -13.625 -2.257 12.272 1.00 97.81 87 LYS A CA 1
ATOM 684 C C . LYS A 1 87 ? -12.199 -2.394 11.729 1.00 97.81 87 LYS A C 1
ATOM 686 O O . LYS A 1 87 ? -12.021 -2.372 10.513 1.00 97.81 87 LYS A O 1
ATOM 691 N N . LEU A 1 88 ? -11.200 -2.529 12.601 1.00 98.00 88 LEU A N 1
ATOM 692 C CA . LEU A 1 88 ? -9.803 -2.698 12.206 1.00 98.00 88 LEU A CA 1
ATOM 693 C C . LEU A 1 88 ? -9.609 -3.982 11.394 1.00 98.00 88 LEU A C 1
ATOM 695 O O . LEU A 1 88 ? -8.953 -3.951 10.355 1.00 98.00 88 LEU A O 1
ATOM 699 N N . ASP A 1 89 ? -10.219 -5.080 11.832 1.00 98.06 89 ASP A N 1
ATOM 700 C CA . ASP A 1 89 ? -10.136 -6.375 11.159 1.00 98.06 89 ASP A CA 1
ATOM 701 C C . ASP A 1 89 ? -10.777 -6.316 9.770 1.00 98.06 89 ASP A C 1
ATOM 703 O O . ASP A 1 89 ? -10.162 -6.727 8.781 1.00 98.06 89 ASP A O 1
ATOM 707 N N . SER A 1 90 ? -11.960 -5.702 9.659 1.00 98.06 90 SER A N 1
ATOM 708 C CA . SER A 1 90 ? -12.605 -5.483 8.361 1.00 98.06 90 SER A CA 1
ATOM 709 C C . SER A 1 90 ? -11.763 -4.606 7.428 1.00 98.06 90 SER A C 1
ATOM 711 O O . SER A 1 90 ? -11.692 -4.890 6.228 1.00 98.06 90 SER A O 1
ATOM 713 N N . LEU A 1 91 ? -11.132 -3.548 7.946 1.00 97.88 91 LEU A N 1
ATOM 714 C CA . LEU A 1 91 ? -10.260 -2.679 7.154 1.00 97.88 91 LEU A CA 1
ATOM 715 C C . LEU A 1 91 ? -9.004 -3.422 6.696 1.00 97.88 91 LEU A C 1
ATOM 717 O O . LEU A 1 91 ? -8.661 -3.358 5.519 1.00 97.88 91 LEU A O 1
ATOM 721 N N . ASN A 1 92 ? -8.359 -4.177 7.587 1.00 97.75 92 ASN A N 1
ATOM 722 C CA . ASN A 1 92 ? -7.176 -4.972 7.260 1.00 97.75 92 ASN A CA 1
ATOM 723 C C . ASN A 1 92 ? -7.473 -6.013 6.173 1.00 97.75 92 ASN A C 1
ATOM 725 O O . ASN A 1 92 ? -6.678 -6.159 5.247 1.00 97.75 92 ASN A O 1
ATOM 729 N N . GLN A 1 93 ? -8.625 -6.689 6.230 1.00 97.81 93 GLN A N 1
ATOM 730 C CA . GLN A 1 93 ? -9.044 -7.621 5.178 1.00 97.81 93 GLN A CA 1
ATOM 731 C C . GLN A 1 93 ? -9.209 -6.923 3.823 1.00 97.81 93 GLN A C 1
ATOM 733 O O . GLN A 1 93 ? -8.693 -7.396 2.812 1.00 97.81 93 GLN A O 1
ATOM 738 N N . ARG A 1 94 ? -9.887 -5.769 3.789 1.00 96.88 94 ARG A N 1
ATOM 739 C CA . ARG A 1 94 ? -10.067 -4.996 2.547 1.00 96.88 94 ARG A CA 1
ATOM 740 C C . ARG A 1 94 ? -8.735 -4.512 1.977 1.00 96.88 94 ARG A C 1
ATOM 742 O O . ARG A 1 94 ? -8.506 -4.651 0.778 1.00 96.88 94 ARG A O 1
ATOM 749 N N . ILE A 1 95 ? -7.846 -4.008 2.834 1.00 96.88 95 ILE A N 1
ATOM 750 C CA . ILE A 1 95 ? -6.486 -3.601 2.457 1.00 96.88 95 ILE A CA 1
ATOM 751 C C . ILE A 1 95 ? -5.725 -4.791 1.864 1.00 96.88 95 ILE A C 1
ATOM 753 O O . ILE A 1 95 ? -5.158 -4.661 0.785 1.00 96.88 95 ILE A O 1
ATOM 757 N N . ALA A 1 96 ? -5.772 -5.964 2.503 1.00 96.25 96 ALA A N 1
ATOM 758 C CA . ALA A 1 96 ? -5.074 -7.159 2.029 1.00 96.25 96 ALA A CA 1
ATOM 759 C C . ALA A 1 96 ? -5.515 -7.605 0.623 1.00 96.25 96 ALA A C 1
ATOM 761 O O . ALA A 1 96 ? -4.701 -8.114 -0.143 1.00 96.25 96 ALA A O 1
ATOM 762 N N . HIS A 1 97 ? -6.783 -7.391 0.261 1.00 93.44 97 HIS A N 1
ATOM 763 C CA . HIS A 1 97 ? -7.279 -7.684 -1.084 1.00 93.44 97 HIS A CA 1
ATOM 764 C C . HIS A 1 97 ? -6.921 -6.608 -2.113 1.00 93.44 97 HIS A C 1
ATOM 766 O O . HIS A 1 97 ? -6.634 -6.935 -3.265 1.00 93.44 97 HIS A O 1
ATOM 772 N N . LEU A 1 98 ? -6.954 -5.335 -1.720 1.00 92.69 98 LEU A N 1
ATOM 773 C CA . LEU A 1 98 ? -6.784 -4.216 -2.646 1.00 92.69 98 LEU A CA 1
ATOM 774 C C . LEU A 1 98 ? -5.311 -3.879 -2.914 1.00 92.69 98 LEU A C 1
ATOM 776 O O . LEU A 1 98 ? -4.957 -3.496 -4.029 1.00 92.69 98 LEU A O 1
ATOM 780 N N . GLN A 1 99 ? -4.449 -4.064 -1.916 1.00 92.50 99 GLN A N 1
ATOM 781 C CA . GLN A 1 99 ? -3.024 -3.764 -1.997 1.00 92.50 99 GLN A CA 1
ATOM 782 C C . GLN A 1 99 ? -2.292 -4.488 -3.139 1.00 92.50 99 GLN A C 1
ATOM 784 O O . GLN A 1 99 ? -1.708 -3.795 -3.967 1.00 92.50 99 GLN A O 1
ATOM 789 N N . PRO A 1 100 ? -2.387 -5.822 -3.313 1.00 92.19 100 PRO A N 1
ATOM 790 C CA . PRO A 1 100 ? -1.702 -6.494 -4.420 1.00 92.19 100 PRO A CA 1
ATOM 791 C C . PRO A 1 100 ? -2.189 -6.032 -5.803 1.00 92.19 100 PRO A C 1
ATOM 793 O O . PRO A 1 100 ? -1.431 -6.076 -6.771 1.00 92.19 100 PRO A O 1
ATOM 796 N N . VAL A 1 101 ? -3.442 -5.572 -5.920 1.00 90.25 101 VAL A N 1
ATOM 797 C CA . VAL A 1 101 ? -3.989 -5.027 -7.174 1.00 90.25 101 VAL A CA 1
ATOM 798 C C . VAL A 1 101 ? -3.357 -3.674 -7.501 1.00 90.25 101 VAL A C 1
ATOM 800 O O . VAL A 1 101 ? -3.001 -3.429 -8.657 1.00 90.25 101 VAL A O 1
ATOM 803 N N . ALA A 1 102 ? -3.204 -2.808 -6.496 1.00 88.56 102 ALA A N 1
ATOM 804 C CA . ALA A 1 102 ? -2.515 -1.531 -6.641 1.00 88.56 102 ALA A CA 1
ATOM 805 C C . ALA A 1 102 ? -1.018 -1.735 -6.943 1.00 88.56 102 ALA A C 1
ATOM 807 O O . ALA A 1 102 ? -0.524 -1.195 -7.934 1.00 88.56 102 ALA A O 1
ATOM 808 N N . ASP A 1 103 ? -0.345 -2.603 -6.181 1.00 90.06 103 ASP A N 1
ATOM 809 C CA . ASP A 1 103 ? 1.083 -2.908 -6.337 1.00 90.06 103 ASP A CA 1
ATOM 810 C C . ASP A 1 103 ? 1.389 -3.488 -7.727 1.00 90.06 103 ASP A C 1
ATOM 812 O O . ASP A 1 103 ? 2.359 -3.102 -8.381 1.00 90.06 103 ASP A O 1
ATOM 816 N N . TYR A 1 104 ? 0.537 -4.388 -8.233 1.00 89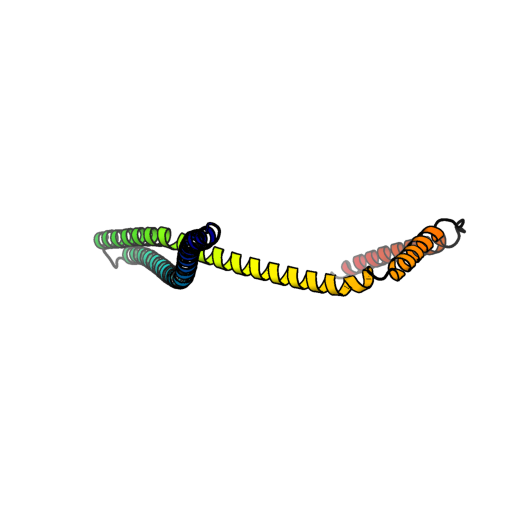.44 104 TYR A N 1
ATOM 817 C CA . TYR A 1 104 ? 0.680 -4.926 -9.588 1.00 89.44 104 TYR A CA 1
ATOM 818 C C . TYR A 1 104 ? 0.607 -3.824 -10.653 1.00 89.44 104 TYR A C 1
ATOM 820 O O . TYR A 1 104 ? 1.354 -3.852 -11.636 1.00 89.44 104 TYR A O 1
ATOM 828 N N . ALA A 1 105 ? -0.289 -2.853 -10.473 1.00 87.25 105 ALA A N 1
ATOM 829 C CA . ALA A 1 105 ? -0.428 -1.736 -11.395 1.00 87.25 105 ALA A CA 1
ATOM 830 C C . ALA A 1 105 ? 0.807 -0.829 -11.382 1.00 87.25 105 ALA A C 1
ATOM 832 O O . ALA A 1 105 ? 1.313 -0.495 -12.455 1.00 87.25 105 ALA A O 1
ATOM 833 N N . ASP A 1 106 ? 1.311 -0.497 -10.189 1.00 87.00 106 ASP A N 1
ATOM 834 C CA . ASP A 1 106 ? 2.555 0.257 -9.996 1.00 87.00 106 ASP A CA 1
ATOM 835 C C . ASP A 1 106 ? 3.730 -0.445 -10.677 1.00 87.00 106 ASP A C 1
ATOM 837 O O . ASP A 1 106 ? 4.467 0.156 -11.461 1.00 87.00 106 ASP A O 1
ATOM 841 N N . LEU A 1 107 ? 3.864 -1.751 -10.446 1.00 91.38 107 LEU A N 1
ATOM 842 C CA . LEU A 1 107 ? 4.961 -2.537 -10.992 1.00 91.38 107 LEU A CA 1
ATOM 843 C C . LEU A 1 107 ? 4.878 -2.655 -12.519 1.00 91.38 107 LEU A C 1
ATOM 845 O O . LEU A 1 107 ? 5.893 -2.576 -13.213 1.00 91.38 107 LEU A O 1
ATOM 849 N N . LYS A 1 108 ? 3.667 -2.804 -13.066 1.00 89.31 108 LYS A N 1
ATOM 850 C CA . LYS A 1 108 ? 3.436 -2.822 -14.515 1.00 89.31 108 LYS A CA 1
ATOM 851 C C . LYS A 1 108 ? 3.794 -1.481 -15.157 1.00 89.31 108 LYS A C 1
ATOM 853 O O . LYS A 1 108 ? 4.411 -1.461 -16.223 1.00 89.31 108 LYS A O 1
ATOM 858 N N . GLU A 1 109 ? 3.406 -0.378 -14.526 1.00 90.31 109 GLU A N 1
ATOM 859 C CA . GLU A 1 109 ? 3.728 0.977 -14.972 1.00 90.31 109 GLU A CA 1
ATOM 860 C C . GLU A 1 109 ? 5.244 1.214 -14.955 1.00 90.31 109 GLU A C 1
ATOM 862 O O . GLU A 1 109 ? 5.818 1.604 -15.974 1.00 90.31 109 GLU A O 1
ATOM 867 N N . LEU A 1 110 ? 5.918 0.849 -13.860 1.00 92.88 110 LEU A N 1
ATOM 868 C CA . LEU A 1 110 ? 7.374 0.922 -13.736 1.00 92.88 110 LEU A CA 1
ATOM 869 C C . LEU A 1 110 ? 8.089 0.083 -14.804 1.00 92.88 110 LEU A C 1
ATOM 871 O O . LEU A 1 110 ? 9.034 0.556 -15.437 1.00 92.88 110 LEU A O 1
ATOM 875 N N . ARG A 1 111 ? 7.612 -1.143 -15.054 1.00 94.50 111 ARG A N 1
ATOM 876 C CA . ARG A 1 111 ? 8.139 -2.021 -16.108 1.00 94.50 111 ARG A CA 1
ATOM 877 C C . ARG A 1 111 ? 8.021 -1.376 -17.486 1.00 94.50 111 ARG A C 1
ATOM 879 O O . ARG A 1 111 ? 8.970 -1.434 -18.261 1.00 94.50 111 ARG A O 1
ATOM 886 N N . ASN A 1 112 ? 6.886 -0.759 -17.802 1.00 94.44 112 ASN A N 1
ATOM 887 C CA . ASN A 1 112 ? 6.695 -0.083 -19.087 1.00 94.44 112 ASN A CA 1
ATOM 888 C C . ASN A 1 112 ? 7.606 1.143 -19.230 1.00 94.44 112 ASN A C 1
ATOM 890 O O . ASN A 1 112 ? 8.197 1.343 -20.291 1.00 94.44 112 ASN A O 1
ATOM 894 N N . ASN A 1 113 ? 7.774 1.914 -18.155 1.00 94.88 113 ASN A N 1
ATOM 895 C CA . ASN A 1 113 ? 8.700 3.043 -18.129 1.00 94.88 113 ASN A CA 1
ATOM 896 C C . ASN A 1 113 ? 10.148 2.580 -18.352 1.00 94.88 113 ASN A C 1
ATOM 898 O O . ASN A 1 113 ? 10.869 3.181 -19.146 1.00 94.88 113 ASN A O 1
ATOM 902 N N . LEU A 1 114 ? 10.561 1.476 -17.722 1.00 97.56 114 LEU A N 1
ATOM 903 C CA . LEU A 1 114 ? 11.892 0.900 -17.912 1.00 97.56 114 LEU A CA 1
ATOM 904 C C . LEU A 1 114 ? 12.118 0.416 -19.349 1.00 97.56 114 LEU A C 1
ATOM 906 O O . LEU A 1 114 ? 13.171 0.685 -19.921 1.00 97.56 114 LEU A O 1
ATOM 910 N N . VAL A 1 115 ? 11.132 -0.261 -19.943 1.00 97.69 115 VAL A N 1
ATOM 911 C CA . VAL A 1 115 ? 11.200 -0.694 -21.349 1.00 97.69 115 VAL A CA 1
ATOM 912 C C . VAL A 1 115 ? 11.409 0.510 -22.268 1.00 97.69 115 VAL A C 1
ATOM 914 O O . VAL A 1 115 ? 12.358 0.510 -23.045 1.00 97.69 115 VAL A O 1
ATOM 917 N N . SER A 1 116 ? 10.612 1.569 -22.105 1.00 97.06 116 SER A N 1
ATOM 918 C CA . SER A 1 116 ? 10.756 2.806 -22.886 1.00 97.06 116 SER A CA 1
ATOM 919 C C . SER A 1 116 ? 12.139 3.448 -22.714 1.00 97.06 116 SER A C 1
ATOM 921 O O . SER A 1 116 ? 12.773 3.864 -23.683 1.00 97.06 116 SER A O 1
ATOM 923 N N . LEU A 1 117 ? 12.671 3.491 -21.488 1.00 98.12 117 LEU A N 1
ATOM 924 C CA . LEU A 1 117 ? 14.021 4.002 -21.236 1.00 98.12 117 LEU A CA 1
ATOM 925 C C . LEU A 1 117 ? 15.095 3.191 -21.968 1.00 98.12 117 LEU A C 1
ATOM 927 O O . LEU A 1 117 ? 16.003 3.778 -22.557 1.00 98.12 117 LEU A O 1
ATOM 931 N N . ILE A 1 118 ? 14.992 1.862 -21.946 1.00 98.00 118 ILE A N 1
ATOM 932 C CA . ILE A 1 118 ? 15.939 0.975 -22.629 1.00 98.00 118 ILE A CA 1
ATOM 933 C C . ILE A 1 118 ? 15.841 1.153 -24.146 1.00 98.00 118 ILE A C 1
ATOM 935 O O . ILE A 1 118 ? 16.871 1.328 -24.791 1.00 98.00 118 ILE A O 1
ATOM 939 N N . GLU A 1 119 ? 14.633 1.183 -24.708 1.00 97.56 119 GLU A N 1
ATOM 940 C CA . GLU A 1 119 ? 14.404 1.421 -26.140 1.00 97.56 119 GLU A CA 1
ATOM 941 C C . GLU A 1 119 ? 15.028 2.747 -26.593 1.00 97.56 119 GLU A C 1
ATOM 943 O O . GLU A 1 119 ? 15.762 2.792 -27.582 1.00 97.56 119 GLU A O 1
ATOM 948 N N . ASN A 1 120 ? 14.838 3.814 -25.813 1.00 97.56 120 ASN A N 1
ATOM 949 C CA . ASN A 1 120 ? 15.454 5.112 -26.082 1.00 97.56 120 ASN A CA 1
ATOM 950 C C . ASN A 1 120 ? 16.989 5.044 -26.041 1.00 97.56 120 ASN A C 1
ATOM 952 O O . ASN A 1 120 ? 17.663 5.635 -26.886 1.00 97.56 120 ASN A O 1
ATOM 956 N N . LYS A 1 121 ? 17.571 4.319 -25.076 1.00 97.69 121 LYS A N 1
ATOM 957 C CA . LYS A 1 121 ? 19.032 4.157 -24.977 1.00 97.69 121 LYS A CA 1
ATOM 958 C C . LYS A 1 121 ? 19.601 3.337 -26.132 1.00 97.69 121 LYS A C 1
ATOM 960 O O . LYS A 1 121 ? 20.640 3.725 -26.662 1.00 97.69 121 LYS A O 1
ATOM 965 N N . ILE A 1 122 ? 18.924 2.264 -26.540 1.00 97.56 122 ILE A N 1
ATOM 966 C CA . ILE A 1 122 ? 19.297 1.471 -27.718 1.00 97.56 122 ILE A CA 1
ATOM 967 C C . ILE A 1 122 ? 19.259 2.358 -28.962 1.00 97.56 122 ILE A C 1
ATOM 969 O O . ILE A 1 122 ? 20.254 2.433 -29.672 1.00 97.56 122 ILE A O 1
ATOM 973 N N . SER A 1 123 ? 18.196 3.146 -29.151 1.00 97.06 123 SER A N 1
ATOM 974 C CA . SER A 1 123 ? 18.106 4.072 -30.285 1.00 97.06 123 SER A CA 1
ATOM 975 C C . SER A 1 123 ? 19.263 5.077 -30.327 1.00 97.06 123 SER A C 1
ATOM 977 O O . SER A 1 123 ? 19.763 5.384 -31.408 1.00 97.06 123 SER A O 1
ATOM 979 N N . VAL A 1 124 ? 19.705 5.596 -29.177 1.00 97.19 124 VAL A N 1
ATOM 980 C CA . VAL A 1 124 ? 20.871 6.495 -29.106 1.00 97.19 124 VAL A CA 1
ATOM 981 C C . VAL A 1 124 ? 22.162 5.761 -29.478 1.00 97.19 124 VAL A C 1
ATOM 983 O O . VAL A 1 124 ? 23.016 6.331 -30.158 1.00 97.19 124 VAL A O 1
ATOM 986 N N . LEU A 1 125 ? 22.331 4.513 -29.038 1.00 96.88 125 LEU A N 1
ATOM 987 C CA . LEU A 1 125 ? 23.491 3.698 -29.405 1.00 96.88 125 LEU A CA 1
ATOM 988 C C . LEU A 1 125 ? 23.500 3.386 -30.902 1.00 96.88 125 LEU A C 1
ATOM 990 O O . LEU A 1 125 ? 24.532 3.570 -31.542 1.00 96.88 125 LEU A O 1
ATOM 994 N N . ASP A 1 126 ? 22.357 3.014 -31.472 1.00 96.12 126 ASP A N 1
ATOM 995 C CA . ASP A 1 126 ? 22.221 2.740 -32.901 1.00 96.12 126 ASP A CA 1
ATOM 996 C C . ASP A 1 126 ? 22.546 3.978 -33.741 1.00 96.12 126 ASP A C 1
ATOM 998 O O . ASP A 1 126 ? 23.278 3.885 -34.725 1.00 96.12 126 ASP A O 1
ATOM 1002 N N . GLN A 1 127 ? 22.097 5.166 -33.321 1.00 95.44 127 GLN A N 1
ATOM 1003 C CA . GLN A 1 127 ? 22.470 6.428 -33.972 1.00 95.44 127 GLN A CA 1
ATOM 1004 C C . GLN A 1 127 ? 23.982 6.680 -33.928 1.00 95.44 127 GLN A C 1
ATOM 1006 O O . GLN A 1 127 ? 24.570 7.076 -34.936 1.00 95.44 127 GLN A O 1
ATOM 1011 N N . LYS A 1 128 ? 24.633 6.422 -32.787 1.00 94.88 128 LYS A N 1
ATOM 1012 C CA . LYS A 1 128 ? 26.094 6.550 -32.662 1.00 94.88 128 LYS A CA 1
ATOM 1013 C C . LYS A 1 128 ? 26.830 5.543 -33.544 1.00 94.88 128 LYS A C 1
ATOM 1015 O O . LYS A 1 128 ? 27.795 5.914 -34.206 1.00 94.88 128 LYS A O 1
ATOM 1020 N N . LEU A 1 129 ? 26.370 4.295 -33.590 1.00 91.69 129 LEU A N 1
ATOM 1021 C CA . LEU A 1 129 ? 26.948 3.262 -34.450 1.00 91.69 129 LEU A CA 1
ATOM 1022 C C . LEU A 1 129 ? 26.785 3.618 -35.928 1.00 91.69 129 LEU A C 1
ATOM 1024 O O . LEU A 1 129 ? 27.745 3.503 -36.684 1.00 91.69 129 LEU A O 1
ATOM 1028 N N . LEU A 1 130 ? 25.616 4.118 -36.337 1.00 92.56 130 LEU A N 1
ATOM 1029 C CA . LEU A 1 130 ? 25.383 4.599 -37.700 1.00 92.56 130 LEU A CA 1
ATOM 1030 C C . LEU A 1 130 ? 26.279 5.788 -38.064 1.00 92.56 130 LEU A C 1
ATOM 1032 O O . LEU A 1 130 ? 26.767 5.836 -39.189 1.00 92.56 130 LEU A O 1
ATOM 1036 N N . ALA A 1 131 ? 26.539 6.709 -37.132 1.00 88.62 131 ALA A N 1
ATOM 1037 C CA . ALA A 1 131 ? 27.444 7.838 -37.355 1.00 88.62 131 ALA A CA 1
ATOM 1038 C C . ALA A 1 131 ? 28.913 7.406 -37.529 1.00 88.62 131 ALA A C 1
ATOM 1040 O O . ALA A 1 131 ? 29.652 8.027 -38.289 1.00 88.62 131 ALA A O 1
ATOM 1041 N N . ILE A 1 132 ? 29.334 6.333 -36.850 1.00 88.19 132 ILE A N 1
ATOM 1042 C CA . ILE A 1 132 ? 30.709 5.808 -36.908 1.00 88.19 132 ILE A CA 1
ATOM 1043 C C . ILE A 1 132 ? 30.889 4.809 -38.062 1.00 88.19 132 ILE A C 1
ATOM 1045 O O . ILE A 1 132 ? 31.981 4.701 -38.614 1.00 88.19 132 ILE A O 1
ATOM 1049 N N . LYS A 1 133 ? 29.825 4.116 -38.485 1.00 84.50 133 LYS A N 1
ATOM 1050 C CA . LYS A 1 133 ? 29.836 3.166 -39.607 1.00 84.50 133 LYS A CA 1
ATOM 1051 C C . LYS A 1 133 ? 30.557 3.689 -40.861 1.00 84.50 133 LYS A C 1
ATOM 1053 O O . LYS A 1 133 ? 31.444 2.976 -41.314 1.00 84.50 133 LYS A O 1
ATOM 1058 N N . PRO A 1 134 ? 30.280 4.897 -41.396 1.00 77.38 134 PRO A N 1
ATOM 1059 C CA . PRO A 1 134 ? 30.989 5.398 -42.574 1.00 77.38 134 PRO A CA 1
ATOM 1060 C C . PRO A 1 134 ? 32.482 5.639 -42.321 1.00 77.38 134 PRO A C 1
ATOM 1062 O O . PRO A 1 134 ? 33.268 5.551 -43.254 1.00 77.38 134 PRO A O 1
ATOM 1065 N N . ILE A 1 135 ? 32.890 5.924 -41.079 1.00 75.50 135 ILE A N 1
ATOM 1066 C CA . ILE A 1 135 ? 34.306 6.065 -40.713 1.00 75.50 135 ILE A CA 1
ATOM 1067 C C . ILE A 1 135 ? 34.987 4.696 -40.789 1.00 75.50 135 ILE A C 1
ATOM 1069 O O . ILE A 1 135 ? 36.069 4.590 -41.344 1.00 75.50 135 ILE A O 1
ATOM 1073 N N . VAL A 1 136 ? 34.338 3.642 -40.292 1.00 71.12 136 VAL A N 1
ATOM 1074 C CA . VAL A 1 136 ? 34.904 2.284 -40.248 1.00 71.12 136 VAL A CA 1
ATOM 1075 C C . VAL A 1 136 ? 34.872 1.585 -41.613 1.00 71.12 136 VAL A C 1
ATOM 1077 O O . VAL A 1 136 ? 35.771 0.813 -41.911 1.00 71.12 136 VAL A O 1
ATOM 1080 N N . THR A 1 137 ? 33.878 1.852 -42.467 1.00 66.75 137 THR A N 1
ATOM 1081 C CA . THR A 1 137 ? 33.722 1.170 -43.770 1.00 66.75 137 THR A CA 1
ATOM 1082 C C . THR A 1 137 ? 34.516 1.794 -44.919 1.00 66.75 137 THR A C 1
ATOM 1084 O O . THR A 1 137 ? 34.374 1.357 -46.056 1.00 66.75 137 THR A O 1
ATOM 1087 N N . ASN A 1 138 ? 35.303 2.843 -44.672 1.00 64.62 138 ASN A N 1
ATOM 1088 C CA . ASN A 1 138 ? 36.220 3.356 -45.686 1.00 64.62 138 ASN A CA 1
ATOM 1089 C C . ASN A 1 138 ? 37.471 2.467 -45.716 1.00 64.62 138 ASN A C 1
ATOM 1091 O O . ASN A 1 138 ? 38.238 2.491 -44.758 1.00 64.62 138 ASN A O 1
ATOM 1095 N N . ASP A 1 139 ? 37.740 1.777 -46.829 1.00 57.78 139 ASP A N 1
ATOM 1096 C CA . ASP A 1 139 ? 38.941 0.933 -47.029 1.00 57.78 139 ASP A CA 1
ATOM 1097 C C . ASP A 1 139 ? 40.273 1.678 -46.753 1.00 57.78 139 ASP A C 1
ATOM 1099 O O . ASP A 1 139 ? 41.305 1.079 -46.455 1.00 57.78 139 ASP A O 1
ATOM 1103 N N . ALA A 1 140 ? 40.264 3.017 -46.789 1.00 56.72 140 ALA A N 1
ATOM 1104 C CA . ALA A 1 140 ? 41.403 3.864 -46.424 1.00 56.72 140 ALA A CA 1
ATOM 1105 C C . ALA A 1 140 ? 41.724 3.879 -44.911 1.00 56.72 140 ALA A C 1
ATOM 1107 O O . ALA A 1 140 ? 42.845 4.219 -44.521 1.00 56.72 140 ALA A O 1
ATOM 1108 N N . MET A 1 141 ? 40.762 3.533 -44.049 1.00 57.88 141 MET A N 1
ATOM 1109 C CA . MET A 1 141 ? 40.952 3.446 -42.597 1.00 57.88 141 MET A CA 1
ATOM 1110 C C . MET A 1 141 ? 41.672 2.166 -42.204 1.00 57.88 141 MET A C 1
ATOM 1112 O O . MET A 1 141 ? 42.550 2.242 -41.353 1.00 57.88 141 MET A O 1
ATOM 1116 N N . ASP A 1 142 ? 41.430 1.046 -42.884 1.00 61.00 142 ASP A N 1
ATOM 1117 C CA . ASP A 1 142 ? 42.193 -0.183 -42.650 1.00 61.00 142 ASP A CA 1
ATOM 1118 C C . ASP A 1 142 ? 43.684 0.019 -42.951 1.00 61.00 142 ASP A C 1
ATOM 1120 O O . ASP A 1 142 ? 44.529 -0.372 -42.148 1.00 61.00 142 ASP A O 1
ATOM 1124 N N . ALA A 1 143 ? 44.027 0.739 -44.025 1.00 61.25 143 ALA A N 1
ATOM 1125 C CA . ALA A 1 143 ? 45.418 1.083 -44.333 1.00 61.25 143 ALA A CA 1
ATOM 1126 C C . ALA A 1 143 ? 46.041 2.046 -43.301 1.00 61.25 143 ALA A C 1
ATOM 1128 O O . ALA A 1 143 ? 47.199 1.882 -42.912 1.00 61.25 143 ALA A O 1
ATOM 1129 N N . LYS A 1 144 ? 45.283 3.041 -42.817 1.00 65.25 144 LYS A N 1
ATOM 1130 C CA . LYS A 1 144 ? 45.779 4.037 -41.850 1.00 65.25 144 LYS A CA 1
ATOM 1131 C C . LYS A 1 144 ? 45.868 3.489 -40.420 1.00 65.25 144 LYS A C 1
ATOM 1133 O O . LYS A 1 144 ? 46.807 3.823 -39.704 1.00 65.25 144 LYS A O 1
ATOM 1138 N N . VAL A 1 145 ? 44.950 2.608 -40.026 1.00 68.94 145 VAL A N 1
ATOM 1139 C CA . VAL A 1 145 ? 44.974 1.870 -38.753 1.00 68.94 145 VAL A CA 1
ATOM 1140 C C . VAL A 1 145 ? 46.111 0.846 -38.757 1.00 68.94 145 VAL A C 1
ATOM 1142 O O . VAL A 1 145 ? 46.867 0.792 -37.790 1.00 68.94 145 VAL A O 1
ATOM 1145 N N . GLN A 1 146 ? 46.327 0.113 -39.859 1.00 64.75 146 GLN A N 1
ATOM 1146 C CA . GLN A 1 146 ? 47.489 -0.775 -40.010 1.00 64.75 146 GLN A CA 1
ATOM 1147 C C . GLN A 1 146 ? 48.822 -0.008 -39.969 1.00 64.75 146 GLN A C 1
ATOM 1149 O O . GLN A 1 146 ? 49.772 -0.485 -39.352 1.00 64.75 146 GLN A O 1
ATOM 1154 N N . MET A 1 147 ? 48.894 1.198 -40.549 1.00 62.25 147 MET A N 1
ATOM 1155 C CA . MET A 1 147 ? 50.091 2.049 -40.498 1.00 62.25 147 MET A CA 1
ATOM 1156 C C . MET A 1 147 ? 50.406 2.535 -39.072 1.00 62.25 147 MET A C 1
ATOM 1158 O O . MET A 1 147 ? 51.557 2.456 -38.652 1.00 62.25 147 MET A O 1
ATOM 1162 N N . ILE A 1 148 ? 49.393 2.945 -38.298 1.00 65.69 148 ILE A N 1
ATOM 1163 C CA . ILE A 1 148 ? 49.556 3.360 -36.891 1.00 65.69 148 ILE A CA 1
ATOM 1164 C C . ILE A 1 148 ? 49.963 2.167 -36.007 1.00 65.69 148 ILE A C 1
ATOM 1166 O O . ILE A 1 148 ? 50.876 2.279 -35.188 1.00 65.69 148 ILE A O 1
ATOM 1170 N N . ILE A 1 149 ? 49.350 0.993 -36.193 1.00 67.75 149 ILE A N 1
ATOM 1171 C CA . ILE A 1 149 ? 49.718 -0.234 -35.460 1.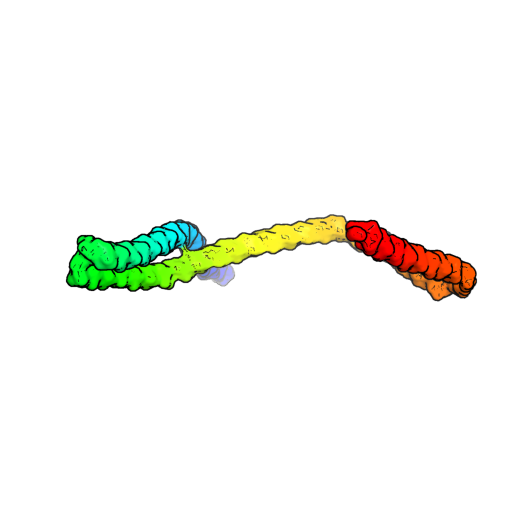00 67.75 149 ILE A CA 1
ATOM 1172 C C . ILE A 1 149 ? 51.158 -0.669 -35.806 1.00 67.75 149 ILE A C 1
ATOM 1174 O O . ILE A 1 149 ? 51.912 -1.089 -34.923 1.00 67.75 149 ILE A O 1
ATOM 1178 N N . ALA A 1 150 ? 51.579 -0.511 -37.066 1.00 62.75 150 ALA A N 1
ATOM 1179 C CA . ALA A 1 150 ? 52.937 -0.815 -37.516 1.00 62.75 150 ALA A CA 1
ATOM 1180 C C . ALA A 1 150 ? 53.986 0.196 -37.013 1.00 62.75 150 ALA A C 1
ATOM 1182 O O . ALA A 1 150 ? 55.097 -0.211 -36.675 1.00 62.75 150 ALA A O 1
ATOM 1183 N N . GLU A 1 151 ? 53.657 1.488 -36.911 1.00 58.72 151 GLU A N 1
ATOM 1184 C CA . GLU A 1 151 ? 54.518 2.499 -36.272 1.00 58.72 151 GLU A CA 1
ATOM 1185 C C . GLU A 1 151 ? 54.686 2.232 -34.775 1.00 58.72 151 GLU A C 1
ATOM 1187 O O . GLU A 1 151 ? 55.808 2.258 -34.271 1.00 58.72 151 GLU A O 1
ATOM 1192 N N . THR A 1 152 ? 53.608 1.862 -34.080 1.00 53.44 152 THR A N 1
ATOM 1193 C CA . THR A 1 152 ? 53.662 1.514 -32.649 1.00 53.44 152 THR A CA 1
ATOM 1194 C C . THR A 1 152 ? 54.499 0.248 -32.404 1.00 53.44 152 THR A C 1
ATOM 1196 O O . THR A 1 152 ? 55.178 0.133 -31.387 1.00 53.44 152 THR A O 1
ATOM 1199 N N . SER A 1 153 ? 54.526 -0.674 -33.373 1.00 57.41 153 SER A N 1
ATOM 1200 C CA . SER A 1 153 ? 55.342 -1.898 -33.322 1.00 57.41 153 SER A CA 1
ATOM 1201 C C . SER A 1 153 ? 56.818 -1.671 -33.696 1.00 57.41 153 SER A C 1
ATOM 1203 O O . SER A 1 153 ? 57.681 -2.441 -33.282 1.00 57.41 153 SER A O 1
ATOM 1205 N N . LYS A 1 154 ? 57.150 -0.606 -34.444 1.00 51.94 154 LYS A N 1
ATOM 1206 C CA . LYS A 1 154 ? 58.541 -0.259 -34.809 1.00 51.94 154 LYS A CA 1
ATOM 1207 C C . LYS A 1 154 ? 59.305 0.501 -33.719 1.00 51.94 154 LYS A C 1
ATOM 1209 O O . LYS A 1 154 ? 60.530 0.549 -33.777 1.00 51.94 154 LYS A O 1
ATOM 1214 N N . VAL A 1 155 ? 58.630 1.035 -32.699 1.00 49.16 155 VAL A N 1
ATOM 1215 C CA . VAL A 1 155 ? 59.289 1.678 -31.541 1.00 49.16 155 VAL A CA 1
ATOM 1216 C C . VAL A 1 155 ? 59.963 0.652 -30.608 1.00 49.16 155 VAL A C 1
ATOM 1218 O O . VAL A 1 155 ? 60.799 1.018 -29.788 1.00 49.16 155 VAL A O 1
ATOM 1221 N N . GLN A 1 156 ? 59.702 -0.651 -30.774 1.00 51.16 156 GLN A N 1
ATOM 1222 C CA . GLN A 1 156 ? 60.290 -1.723 -29.957 1.00 51.16 156 GLN A CA 1
ATOM 1223 C C . GLN A 1 156 ? 61.511 -2.429 -30.586 1.00 51.16 156 GLN A C 1
ATOM 1225 O O . GLN A 1 156 ? 61.855 -3.537 -30.179 1.00 51.16 156 GLN A O 1
ATOM 1230 N N . ALA A 1 157 ? 62.188 -1.809 -31.561 1.00 47.19 157 ALA A N 1
ATOM 1231 C CA . ALA A 1 157 ? 63.379 -2.384 -32.204 1.00 47.19 157 ALA A CA 1
ATOM 1232 C C . ALA A 1 157 ? 64.503 -1.364 -32.479 1.00 47.19 157 ALA A C 1
ATOM 1234 O O . ALA A 1 157 ? 65.155 -1.414 -33.521 1.00 47.19 157 ALA A O 1
ATOM 1235 N N . VAL A 1 158 ? 64.763 -0.452 -31.538 1.00 42.78 158 VAL A N 1
ATOM 1236 C CA . VAL A 1 158 ? 66.004 0.344 -31.514 1.00 42.78 158 VAL A CA 1
ATOM 1237 C C . VAL A 1 158 ? 66.702 0.091 -30.172 1.00 42.78 158 VAL A C 1
ATOM 1239 O O . VAL A 1 158 ? 66.025 0.147 -29.143 1.00 42.78 158 VAL A O 1
ATOM 1242 N N . PRO A 1 159 ? 68.016 -0.215 -30.128 1.00 43.06 159 PRO A N 1
ATOM 1243 C CA . PRO A 1 159 ? 68.739 -0.356 -28.869 1.00 43.06 159 PRO A CA 1
ATOM 1244 C C . PRO A 1 159 ? 68.641 0.955 -28.083 1.00 43.06 159 PRO A C 1
ATOM 1246 O O . PRO A 1 159 ? 69.097 2.000 -28.541 1.00 43.06 159 PRO A O 1
ATOM 1249 N N . VAL A 1 160 ? 68.006 0.898 -26.915 1.00 41.22 160 VAL A N 1
ATOM 1250 C CA . VAL A 1 160 ? 67.824 2.034 -26.010 1.00 41.22 160 VAL A CA 1
ATOM 1251 C C . VAL A 1 160 ? 69.190 2.486 -25.490 1.00 41.22 160 VAL A C 1
ATOM 1253 O O . VAL A 1 160 ? 69.834 1.785 -24.709 1.00 41.22 160 VAL A O 1
ATOM 1256 N N . GLU A 1 161 ? 69.620 3.684 -25.886 1.00 43.94 161 GLU A N 1
ATOM 1257 C CA . GLU A 1 161 ? 70.628 4.444 -25.150 1.00 43.94 161 GLU A CA 1
ATOM 1258 C C . GLU A 1 161 ? 70.105 4.724 -23.729 1.00 43.94 161 GLU A C 1
ATOM 1260 O O . GLU A 1 161 ? 69.185 5.509 -23.511 1.00 43.94 161 GLU A O 1
ATOM 1265 N N . GLN A 1 162 ? 70.717 4.074 -22.738 1.00 46.66 162 GLN A N 1
ATOM 1266 C CA . GLN A 1 162 ? 70.379 4.095 -21.306 1.00 46.66 162 GLN A CA 1
ATOM 1267 C C . GLN A 1 162 ? 70.638 5.439 -20.577 1.00 46.66 162 GLN A C 1
ATOM 1269 O O . GLN A 1 162 ? 70.991 5.441 -19.395 1.00 46.66 162 GLN A O 1
ATOM 1274 N N . LYS A 1 163 ? 70.497 6.603 -21.226 1.00 49.28 163 LYS A N 1
ATOM 1275 C CA . LYS A 1 163 ? 70.822 7.906 -20.602 1.00 49.28 163 LYS A CA 1
ATOM 1276 C C . LYS A 1 163 ? 69.630 8.722 -20.088 1.00 49.28 163 LYS A C 1
ATOM 1278 O O . LYS A 1 163 ? 69.845 9.521 -19.182 1.00 49.28 163 LYS A O 1
ATOM 1283 N N . SER A 1 164 ? 68.404 8.524 -20.578 1.00 47.59 164 SER A N 1
ATOM 1284 C CA . SER A 1 164 ? 67.250 9.353 -20.166 1.00 47.59 164 SER A CA 1
ATOM 1285 C C . SER A 1 164 ? 66.525 8.858 -18.907 1.00 47.59 164 SER A C 1
ATOM 1287 O O . SER A 1 164 ? 66.087 9.675 -18.106 1.00 47.59 164 SER A O 1
ATOM 1289 N N . VAL A 1 165 ? 66.483 7.544 -18.656 1.00 45.62 165 VAL A N 1
ATOM 1290 C CA . VAL A 1 165 ? 65.704 6.972 -17.534 1.00 45.62 165 VAL A CA 1
ATOM 1291 C C . VAL A 1 165 ? 66.274 7.355 -16.158 1.00 45.62 165 VAL A C 1
ATOM 1293 O O . VAL A 1 165 ? 65.527 7.650 -15.233 1.00 45.62 165 VAL A O 1
ATOM 1296 N N . LYS A 1 166 ? 67.603 7.464 -16.022 1.00 50.66 166 LYS A N 1
ATOM 1297 C CA . LYS A 1 166 ? 68.243 7.848 -14.745 1.00 50.66 166 LYS A CA 1
ATOM 1298 C C . LYS A 1 166 ? 68.043 9.318 -14.365 1.00 50.66 166 LYS A C 1
ATOM 1300 O O . LYS A 1 166 ? 68.262 9.672 -13.208 1.00 50.66 166 LYS A O 1
ATOM 1305 N N . ALA A 1 167 ? 67.725 10.186 -15.326 1.00 50.59 167 ALA A N 1
ATOM 1306 C CA . ALA A 1 167 ? 67.485 11.600 -15.049 1.00 50.59 167 ALA A CA 1
ATOM 1307 C C . ALA A 1 167 ? 66.079 11.805 -14.470 1.00 50.59 167 ALA A C 1
ATOM 1309 O O . ALA A 1 167 ? 65.932 12.530 -13.491 1.00 50.59 167 ALA A O 1
ATOM 1310 N N . GLU A 1 168 ? 65.086 11.100 -15.016 1.00 55.41 168 GLU A N 1
ATOM 1311 C CA . GLU A 1 168 ? 63.698 11.143 -14.543 1.00 55.41 168 GLU A CA 1
ATOM 1312 C C . GLU A 1 168 ? 63.518 10.410 -13.203 1.00 55.41 168 GLU A C 1
ATOM 1314 O O . GLU A 1 168 ? 62.825 10.907 -12.317 1.00 55.41 168 GLU A O 1
ATOM 1319 N N . GLU A 1 169 ? 64.222 9.297 -12.980 1.00 57.41 169 GLU A N 1
ATOM 1320 C CA . GLU A 1 169 ? 64.190 8.580 -11.695 1.00 57.41 169 GLU A CA 1
ATOM 1321 C C . GLU A 1 169 ? 64.718 9.451 -10.539 1.00 57.41 169 GLU A C 1
ATOM 1323 O O . GLU A 1 169 ? 64.068 9.574 -9.503 1.00 57.41 169 GLU A O 1
ATOM 1328 N N . LYS A 1 170 ? 65.816 10.193 -10.757 1.00 59.69 170 LYS A N 1
ATOM 1329 C CA . LYS A 1 170 ? 66.330 11.157 -9.767 1.00 59.69 170 LYS A CA 1
ATOM 1330 C C . LYS A 1 170 ? 65.335 12.272 -9.448 1.00 59.69 170 LYS A C 1
ATOM 1332 O O . LYS A 1 170 ? 65.276 12.709 -8.300 1.00 59.69 170 LYS A O 1
ATOM 1337 N N . THR A 1 171 ? 64.565 12.731 -10.439 1.00 72.50 171 THR A N 1
ATOM 1338 C CA . THR A 1 171 ? 63.535 13.756 -10.211 1.00 72.50 171 THR A CA 1
ATOM 1339 C C . THR A 1 171 ? 62.340 13.213 -9.435 1.00 72.50 171 THR A C 1
ATOM 1341 O O . THR A 1 171 ? 61.790 13.931 -8.603 1.00 72.50 171 THR A O 1
ATOM 1344 N N . ILE A 1 172 ? 61.972 11.945 -9.643 1.00 76.94 172 ILE A N 1
ATOM 1345 C CA . ILE A 1 172 ? 60.902 11.289 -8.883 1.00 76.94 172 ILE A CA 1
ATOM 1346 C C . ILE A 1 172 ? 61.336 11.097 -7.424 1.00 76.94 172 ILE A C 1
ATOM 1348 O O . ILE A 1 172 ? 60.573 11.439 -6.522 1.00 76.94 172 ILE A O 1
ATOM 1352 N N . ASP A 1 173 ? 62.574 10.658 -7.181 1.00 77.25 173 ASP A N 1
ATOM 1353 C CA . ASP A 1 173 ? 63.118 10.511 -5.824 1.00 77.25 173 ASP A CA 1
ATOM 1354 C C . ASP A 1 173 ? 63.219 11.860 -5.090 1.00 77.25 173 ASP A C 1
ATOM 1356 O O . ASP A 1 173 ? 62.921 11.960 -3.896 1.00 77.25 173 ASP A O 1
ATOM 1360 N N . GLN A 1 174 ? 63.606 12.927 -5.801 1.00 82.81 174 GLN A N 1
ATOM 1361 C CA . GLN A 1 174 ? 63.628 14.284 -5.246 1.00 82.81 174 GLN A CA 1
ATOM 1362 C C . GLN A 1 174 ? 62.225 14.775 -4.882 1.00 82.81 174 GLN A C 1
ATOM 1364 O O . GLN A 1 174 ? 62.039 15.286 -3.778 1.00 82.81 174 GLN A O 1
ATOM 1369 N N . LEU A 1 175 ? 61.235 14.548 -5.748 1.00 82.75 175 LEU A N 1
ATOM 1370 C CA . LEU A 1 175 ? 59.838 14.894 -5.477 1.00 82.75 175 LEU A CA 1
ATOM 1371 C C . LEU A 1 175 ? 59.275 14.125 -4.276 1.00 82.75 175 LEU A C 1
ATOM 1373 O O . LEU A 1 175 ? 58.626 14.718 -3.416 1.00 82.75 175 LEU A O 1
ATOM 1377 N N . GLN A 1 176 ? 59.556 12.824 -4.167 1.00 77.19 176 GLN A N 1
ATOM 1378 C CA . GLN A 1 176 ? 59.131 12.025 -3.013 1.00 77.19 176 GLN A CA 1
ATOM 1379 C C . GLN A 1 176 ? 59.732 12.554 -1.705 1.00 77.19 176 GLN A C 1
ATOM 1381 O O . GLN A 1 176 ? 59.030 12.662 -0.699 1.00 77.19 176 GLN A O 1
ATOM 1386 N N . LYS A 1 177 ? 61.011 12.950 -1.722 1.00 87.88 177 LYS A N 1
ATOM 1387 C CA . LYS A 1 177 ? 61.689 13.512 -0.548 1.00 87.88 177 LYS A CA 1
ATOM 1388 C C . LYS A 1 177 ? 61.134 14.882 -0.144 1.00 87.88 177 LYS A C 1
ATOM 1390 O O . LYS A 1 177 ? 61.000 15.153 1.049 1.00 87.88 177 LYS A O 1
ATOM 1395 N N . GLU A 1 178 ? 60.787 15.728 -1.113 1.00 81.62 178 GLU A N 1
ATOM 1396 C CA . GLU A 1 178 ? 60.149 17.024 -0.855 1.00 81.62 178 GLU A CA 1
ATOM 1397 C C . GLU A 1 178 ? 58.752 16.872 -0.244 1.00 81.62 178 GLU A C 1
ATOM 1399 O O . GLU A 1 178 ? 58.430 17.592 0.701 1.00 81.62 178 GLU A O 1
ATOM 1404 N N . ILE A 1 179 ? 57.956 15.905 -0.718 1.00 84.00 179 ILE A N 1
ATOM 1405 C CA . ILE A 1 179 ? 56.625 15.613 -0.161 1.00 84.00 179 ILE A CA 1
ATOM 1406 C C . ILE A 1 179 ? 56.733 15.167 1.300 1.00 84.00 179 ILE A C 1
ATOM 1408 O O . ILE A 1 179 ? 56.022 15.699 2.149 1.00 84.00 179 ILE A O 1
ATOM 1412 N N . VAL A 1 180 ? 57.641 14.237 1.615 1.00 85.88 180 VAL A N 1
ATOM 1413 C CA . VAL A 1 180 ? 57.832 13.746 2.994 1.00 85.88 180 VAL A CA 1
ATOM 1414 C C . VAL A 1 180 ? 58.251 14.880 3.929 1.00 85.88 180 VAL A C 1
ATOM 1416 O O . VAL A 1 180 ? 57.673 15.051 4.997 1.00 85.88 180 VAL A O 1
ATOM 1419 N N . HIS A 1 181 ? 59.197 15.711 3.502 1.00 83.94 181 HIS A N 1
ATOM 1420 C CA . HIS A 1 181 ? 59.654 16.844 4.300 1.00 83.94 181 HIS A CA 1
ATOM 1421 C C . HIS A 1 181 ? 58.582 17.941 4.459 1.00 83.94 181 HIS A C 1
ATOM 1423 O O . HIS A 1 181 ? 58.517 18.606 5.492 1.00 83.94 181 HIS A O 1
ATOM 1429 N N . ALA A 1 182 ? 57.716 18.143 3.459 1.00 82.12 182 ALA A N 1
ATOM 1430 C CA . ALA A 1 182 ? 56.577 19.052 3.577 1.00 82.12 182 ALA A CA 1
ATOM 1431 C C . ALA A 1 182 ? 55.525 18.538 4.574 1.00 82.12 182 ALA A C 1
ATOM 1433 O O . ALA A 1 182 ? 54.967 19.337 5.324 1.00 82.12 182 ALA A O 1
ATOM 1434 N N . LEU A 1 183 ? 55.288 17.223 4.618 1.00 78.94 183 LEU A N 1
ATOM 1435 C CA . LEU A 1 183 ? 54.393 16.594 5.593 1.00 78.94 183 LEU A CA 1
ATOM 1436 C C . LEU A 1 183 ? 54.935 16.717 7.023 1.00 78.94 183 LEU A C 1
ATOM 1438 O O . LEU A 1 183 ? 54.194 17.110 7.917 1.00 78.94 183 LEU A O 1
ATOM 1442 N N . GLU A 1 184 ? 56.234 16.492 7.221 1.00 78.44 184 GLU A N 1
ATOM 1443 C CA . GLU A 1 184 ? 56.889 16.613 8.533 1.00 78.44 184 GLU A CA 1
ATOM 1444 C C . GLU A 1 184 ? 56.861 18.059 9.069 1.00 78.44 184 GLU A C 1
ATOM 1446 O O . GLU A 1 184 ? 56.662 18.297 10.259 1.00 78.44 184 GLU A O 1
ATOM 1451 N N . ARG A 1 185 ? 56.976 19.058 8.181 1.00 75.31 185 ARG A N 1
ATOM 1452 C CA . ARG A 1 185 ? 56.785 20.473 8.549 1.00 75.31 185 ARG A CA 1
ATOM 1453 C C . ARG A 1 185 ? 55.351 20.796 8.952 1.00 75.31 185 ARG A C 1
ATOM 1455 O O . ARG A 1 185 ? 55.157 21.615 9.841 1.00 75.31 185 ARG A O 1
ATOM 1462 N N . LEU A 1 186 ? 54.357 20.213 8.284 1.00 72.38 186 LEU A N 1
ATOM 1463 C CA . LEU A 1 186 ? 52.953 20.424 8.641 1.00 72.38 186 LEU A CA 1
ATOM 1464 C C . LEU A 1 186 ? 52.622 19.780 9.992 1.00 72.38 186 LEU A C 1
ATOM 1466 O O . LEU A 1 186 ? 51.927 20.401 10.789 1.00 72.38 186 LEU A O 1
ATOM 1470 N N . GLU A 1 187 ? 53.193 18.611 10.281 1.00 68.00 187 GLU A N 1
ATOM 1471 C CA . GLU A 1 187 ? 53.072 17.947 11.583 1.00 68.00 187 GLU A CA 1
ATOM 1472 C C . GLU A 1 187 ? 53.674 18.798 12.716 1.00 68.00 187 GLU A C 1
ATOM 1474 O O . GLU A 1 187 ? 53.052 18.973 13.760 1.00 68.00 187 GLU A O 1
ATOM 1479 N N . GLN A 1 188 ? 54.832 19.430 12.493 1.00 60.75 188 GLN A N 1
ATOM 1480 C CA . GLN A 1 188 ? 55.432 20.348 13.474 1.00 60.75 188 GLN A CA 1
ATOM 1481 C C . GLN A 1 188 ? 54.625 21.648 13.664 1.00 60.75 188 GLN A C 1
ATOM 1483 O O . GLN A 1 188 ? 54.618 22.210 14.755 1.00 60.75 188 GLN A O 1
ATOM 1488 N N . VAL A 1 189 ? 53.902 22.117 12.639 1.00 58.25 189 VAL A N 1
ATOM 1489 C CA . VAL A 1 189 ? 53.047 23.319 12.724 1.00 58.25 189 VAL A CA 1
ATOM 1490 C C . VAL A 1 189 ? 51.732 23.056 13.476 1.00 58.25 189 VAL A C 1
ATOM 1492 O O . VAL A 1 189 ? 51.144 23.999 14.009 1.00 58.25 189 VAL A O 1
ATOM 1495 N N . GLU A 1 190 ? 51.272 21.804 13.554 1.00 55.97 190 GLU A N 1
ATOM 1496 C CA . GLU A 1 190 ? 50.099 21.425 14.358 1.00 55.97 190 GLU A CA 1
ATOM 1497 C C . GLU A 1 190 ? 50.421 21.215 15.848 1.00 55.97 190 GLU A C 1
ATOM 1499 O O . GLU A 1 190 ? 49.510 21.292 16.667 1.00 55.97 190 GLU A O 1
ATOM 1504 N N . ILE A 1 191 ? 51.694 21.028 16.222 1.00 53.72 191 ILE A N 1
ATOM 1505 C CA . ILE A 1 191 ? 52.117 20.828 17.623 1.00 53.72 191 ILE A CA 1
ATOM 1506 C C . ILE A 1 191 ? 52.374 22.162 18.359 1.00 53.72 191 ILE A C 1
ATOM 1508 O O . ILE A 1 191 ? 52.146 22.240 19.561 1.00 53.72 191 ILE A O 1
ATOM 1512 N N . ASP A 1 192 ? 52.758 23.237 17.661 1.00 56.03 192 ASP A N 1
ATOM 1513 C CA . ASP A 1 192 ? 53.059 24.557 18.263 1.00 56.03 192 ASP A CA 1
ATOM 1514 C C . ASP A 1 192 ? 51.825 25.487 18.404 1.00 56.03 192 ASP A C 1
ATOM 1516 O O . ASP A 1 192 ? 51.956 26.712 18.512 1.00 56.03 192 ASP A O 1
ATOM 1520 N N . LYS A 1 193 ? 50.604 24.934 18.368 1.00 54.94 193 LYS A N 1
ATOM 1521 C CA . LYS A 1 193 ? 49.340 25.694 18.451 1.00 54.94 193 LYS A CA 1
ATOM 1522 C C . LYS A 1 193 ? 48.461 25.392 19.669 1.00 54.94 193 LYS A C 1
ATOM 1524 O O . LYS A 1 193 ? 47.288 25.767 19.641 1.00 54.94 193 LYS A O 1
ATOM 1529 N N . ASP A 1 194 ? 49.047 24.831 20.725 1.00 45.94 194 ASP A N 1
ATOM 1530 C CA . ASP A 1 194 ? 48.471 24.784 22.079 1.00 45.94 194 ASP A CA 1
ATOM 1531 C C . ASP A 1 194 ? 49.303 25.609 23.078 1.00 45.94 194 ASP A C 1
ATOM 1533 O O . ASP A 1 194 ? 50.541 25.419 23.142 1.00 45.94 194 ASP A O 1
#

pLDDT: mean 77.67, std 19.01, range [41.22, 98.44]

Sequence (194 aa):
MSAEFAIIAGSSLAGAISAAFIERMSRLRRIEKRQPKLTSAARSELLSLLFEKNLASEAITRVYEASQASRIDRLDRDRLLLRYKDKLDSLNQRIAHLQPVADYADLKELRNNLVSLIENKISVLDQKLLAIKPIVTNDAMDAKVQMIIAETSKVQAVPVEQKSVKAEEKTIDQLQKEIVHALERLEQVEIDKD

Secondary structure (DSSP, 8-state):
--SSHHHHHHHHHHHHHHHHHHHHHHHHHHHHHHHHHHHHHHHHHHHHHHHHHHHHHHHHHHHHHHHHTTSS-HHHHHHHHHHHHHHHHHHHHHHHHHHHHHHHHHHHHHHHHHHHHHHHHHHHHHHHHHHHHHHHT-HHHHHHHHHHHHHHHHTTSS---TTSHHHHHHHHHHHHHHHHHHHHHHHHHHHTT-

Foldseek 3Di:
DPDPVVVVVVVVVVVVVVVVVVVVVVVVVVVVVVLVVVLVVLVVVLVVLVVVLVVLVVQLVVLVVCVVVVVDDPVVSVVSNVVSVVVNVVSVVSNVVSVVSNVVVVVVVVVVVVVVVVVVVVVVVVVVCVVCVVVVPDPVVVVVVVVVVVVVVVVPPDPDPPDPPVVVVVVVVVVVVVVVVVVVVVVVVVVPPD